Protein AF-A0A3R6M6J8-F1 (afdb_monomer)

Mean predicted aligned error: 14.67 Å

pLDDT: mean 79.7, std 24.02, range [33.12, 97.88]

Solvent-accessible surface area (backbone atoms only — not comparable to full-atom values): 11001 Å² total; per-residue (Å²): 135,85,83,86,81,92,81,90,82,85,82,81,85,86,82,83,78,87,76,87,84,84,87,83,89,85,84,88,87,89,82,90,83,84,89,82,90,80,92,71,82,77,74,76,74,78,74,69,73,83,72,67,70,47,50,72,45,91,83,38,60,80,58,48,80,57,93,75,25,25,43,36,34,32,44,47,70,40,78,47,58,67,43,79,45,80,43,75,42,56,34,30,30,32,80,62,24,36,35,39,41,37,52,35,68,66,31,59,71,57,11,41,69,36,78,54,101,55,48,39,57,56,19,40,48,53,68,42,79,33,53,56,63,31,66,41,61,46,33,40,39,30,68,39,91,33,73,43,77,44,83,50,101,89,48,75,45,79,44,57,44,36,32,43,50,63,39,81,55,31,31,40,38,63,42,80,112

Nearest PDB structures (foldseek):
  3q48-assembly1_A  TM=3.823E-01  e=8.000E-01  Pseudomonas aeruginosa
  2ed6-assembly1_A  TM=3.623E-01  e=4.467E-01  Shrimp white spot syndrome virus
  4p1x-assembly1_E  TM=1.904E-01  e=7.196E-01  Staphylococcus aureus subsp. aureus Mu50
  2pn5-assembly1_A  TM=2.675E-01  e=5.389E+00  Anopheles gambiae

Sequence (177 aa):
MARPKKNGAEQPLNLDGNNMPMENENAQQSQENTAQQQSEEQVEENKEEYELPFGIEDGVPFPIDDNGSFIIYAPTDIGTRKGRIPVNMGITLREGYRGLIVPITANAIYGLPTESDYRLQHSDVISTQVGEEEEVRLVLSINDETMIQEQTNFGSRSRNLIIPKGTPLAVLMIFKL

Radius of gyration: 31.17 Å; Cα contacts (8 Å, |Δi|>4): 315; chains: 1; bounding box: 87×69×51 Å

Secondary structure (DSSP, 8-state):
--PPPP---PPPP---------------------------------------SEEE-TTSPPPEEETTEEEEE-SS-EE--SEEEEEEEEEEEPTTEEEEEEE-HHHHHH-EE-SSS-EETTEEEEPEEE-TT-EEEEEEEE-S--EEEEEETTEEEEEE-EE-TT-EEEEEEEEE-

Foldseek 3Di:
DDDDDDDDDDDDDPPDDDDDDDDDDDDDDDDDDDDDDDDDDPPPPPPPVPPDQKDADPQADDFDDDPQKTFAWQRAKDFDDAAKDKGFRRIFGAAQKKKKKAWDPCCQQQAFDFPDPDHQRPKAWDIDIADHRGTDIIIIHGHDDFWDWDQDPVGTDIGGTIRGTGGGHTMMRMDGD

Structure (mmCIF, N/CA/C/O backbone):
data_AF-A0A3R6M6J8-F1
#
_entry.id   AF-A0A3R6M6J8-F1
#
loop_
_atom_site.group_PDB
_atom_site.id
_atom_site.type_symbol
_atom_site.label_atom_id
_atom_site.label_alt_id
_atom_site.label_comp_id
_atom_site.label_asym_id
_atom_site.label_entity_id
_atom_site.label_seq_id
_atom_site.pdbx_PDB_ins_code
_atom_site.Cartn_x
_atom_site.Cartn_y
_atom_site.Cartn_z
_atom_site.occupancy
_atom_site.B_iso_or_equiv
_atom_site.auth_seq_id
_atom_site.auth_comp_id
_atom_site.auth_asym_id
_atom_site.auth_atom_id
_atom_site.pdbx_PDB_model_num
ATOM 1 N N . MET A 1 1 ? 0.596 -53.494 -30.464 1.00 42.34 1 MET A N 1
ATOM 2 C CA . MET A 1 1 ? -0.513 -54.470 -30.397 1.00 42.34 1 MET A CA 1
ATOM 3 C C . MET A 1 1 ? -1.190 -54.365 -29.036 1.00 42.34 1 MET A C 1
ATOM 5 O O . MET A 1 1 ? -0.496 -54.082 -28.074 1.00 42.34 1 MET A O 1
ATOM 9 N N . ALA A 1 2 ? -2.506 -54.607 -29.013 1.00 46.50 2 ALA A N 1
ATOM 10 C CA . ALA A 1 2 ? -3.405 -54.821 -27.866 1.00 46.50 2 ALA A CA 1
ATOM 11 C C . ALA A 1 2 ? -3.692 -53.648 -26.894 1.00 46.50 2 ALA A C 1
ATOM 13 O O . ALA A 1 2 ? -2.979 -53.404 -25.928 1.00 46.50 2 ALA A O 1
ATOM 14 N N . ARG A 1 3 ? -4.845 -53.000 -27.130 1.00 54.16 3 ARG A N 1
ATOM 15 C CA . ARG A 1 3 ? -5.653 -52.268 -26.135 1.00 54.16 3 ARG A CA 1
ATOM 16 C C . ARG A 1 3 ? -6.353 -53.255 -25.183 1.00 54.16 3 ARG A C 1
ATOM 18 O O . ARG A 1 3 ? -6.815 -54.291 -25.667 1.00 54.16 3 ARG A O 1
ATOM 25 N N . PRO A 1 4 ? -6.583 -52.901 -23.908 1.00 53.91 4 PRO A N 1
ATOM 26 C CA . PRO A 1 4 ? -7.650 -53.492 -23.103 1.00 53.91 4 PRO A CA 1
ATOM 27 C C . PRO A 1 4 ? -8.997 -52.782 -23.317 1.00 53.91 4 PRO A C 1
ATOM 29 O O . PRO A 1 4 ? -9.072 -51.666 -23.825 1.00 53.91 4 PRO A O 1
ATOM 32 N N . LYS A 1 5 ? -10.063 -53.509 -22.988 1.00 47.12 5 LYS A N 1
ATOM 33 C CA . LYS A 1 5 ? -11.428 -53.422 -23.515 1.00 47.12 5 LYS A CA 1
ATOM 34 C C . LYS A 1 5 ? -12.324 -52.385 -22.819 1.00 47.12 5 LYS A C 1
ATOM 36 O O . LYS A 1 5 ? -12.207 -52.158 -21.621 1.00 47.12 5 LYS A O 1
ATOM 41 N N . LYS A 1 6 ? -13.283 -51.859 -23.597 1.00 47.50 6 LYS A N 1
ATOM 42 C CA . LYS A 1 6 ? -14.545 -51.241 -23.151 1.00 47.50 6 LYS A CA 1
ATOM 43 C C . LYS A 1 6 ? -15.312 -52.171 -22.200 1.00 47.50 6 LYS A C 1
ATOM 45 O O . LYS A 1 6 ? -15.493 -53.326 -22.559 1.00 47.50 6 LYS A O 1
ATOM 50 N N . ASN A 1 7 ? -15.835 -51.597 -21.117 1.00 42.88 7 ASN A N 1
ATOM 51 C CA . ASN A 1 7 ? -17.113 -51.867 -20.433 1.00 42.88 7 ASN A CA 1
ATOM 52 C C . ASN A 1 7 ? -17.512 -50.476 -19.871 1.00 42.88 7 ASN A C 1
ATOM 54 O O . ASN A 1 7 ? -16.676 -49.857 -19.230 1.00 42.88 7 ASN A O 1
ATOM 58 N N . GLY A 1 8 ? -18.645 -49.821 -20.124 1.00 37.62 8 GLY A N 1
ATOM 59 C CA . GLY A 1 8 ? -19.959 -50.283 -20.547 1.00 37.62 8 GLY A CA 1
ATOM 60 C C . GLY A 1 8 ? -20.933 -50.216 -19.368 1.00 37.62 8 GLY A C 1
ATOM 61 O O . GLY A 1 8 ? -21.174 -51.257 -18.775 1.00 37.62 8 GLY A O 1
ATOM 62 N N . ALA A 1 9 ? -21.434 -49.019 -19.030 1.00 40.38 9 ALA A N 1
ATOM 63 C CA . ALA A 1 9 ? -22.772 -48.767 -18.467 1.00 40.38 9 ALA A CA 1
ATOM 64 C C . ALA A 1 9 ? -22.973 -47.250 -18.266 1.00 40.38 9 ALA A C 1
ATOM 66 O O . ALA A 1 9 ? -22.486 -46.666 -17.302 1.00 40.38 9 ALA A O 1
ATOM 67 N N . GLU A 1 10 ? -23.670 -46.617 -19.208 1.00 47.00 10 GLU A N 1
ATOM 68 C CA . GLU A 1 10 ? -24.320 -45.318 -19.014 1.00 47.00 10 GLU A CA 1
ATOM 69 C C . GLU A 1 10 ? -25.508 -45.526 -18.060 1.00 47.00 10 GLU A C 1
ATOM 71 O O . GLU A 1 10 ? -26.292 -46.458 -18.246 1.00 47.00 10 GLU A O 1
ATOM 76 N N . GLN A 1 11 ? -25.635 -44.696 -17.023 1.00 49.91 11 GLN A N 1
ATOM 77 C CA . GLN A 1 11 ? -26.866 -44.624 -16.233 1.00 49.91 11 GLN A CA 1
ATOM 78 C C . GLN A 1 11 ? -27.875 -43.715 -16.955 1.00 49.91 11 GLN A C 1
ATOM 80 O O . GLN A 1 11 ? -27.481 -42.641 -17.416 1.00 49.91 11 GLN A O 1
ATOM 85 N N . PRO A 1 12 ? -29.157 -44.104 -17.065 1.00 52.62 12 PRO A N 1
ATOM 86 C CA . PRO A 1 12 ? -30.166 -43.277 -17.715 1.00 52.62 12 PRO A CA 1
ATOM 87 C C . PRO A 1 12 ? -30.574 -42.070 -16.855 1.00 52.62 12 PRO A C 1
ATOM 89 O O . PRO A 1 12 ? -30.663 -42.155 -15.630 1.00 52.62 12 PRO A O 1
ATOM 92 N N . LEU A 1 13 ? -30.859 -40.954 -17.538 1.00 42.16 13 LEU A N 1
ATOM 93 C CA . LEU A 1 13 ? -31.616 -39.818 -17.011 1.00 42.16 13 LEU A CA 1
ATOM 94 C C . LEU A 1 13 ? -33.033 -40.275 -16.633 1.00 42.16 13 LEU A C 1
ATOM 96 O O . LEU A 1 13 ? -33.779 -40.707 -17.509 1.00 42.16 13 LEU A O 1
ATOM 100 N N . ASN A 1 14 ? -33.435 -40.072 -15.378 1.00 38.81 14 ASN A N 1
ATOM 101 C CA . ASN A 1 14 ? -34.847 -40.082 -14.997 1.00 38.81 14 ASN A CA 1
ATOM 102 C C . ASN A 1 14 ? -35.378 -38.642 -15.035 1.00 38.81 14 ASN A C 1
ATOM 104 O O . ASN A 1 14 ? -35.255 -37.890 -14.070 1.00 38.81 14 ASN A O 1
ATOM 108 N N . LEU A 1 15 ? -35.927 -38.262 -16.189 1.00 47.78 15 LEU A N 1
ATOM 109 C CA . LEU A 1 15 ? -36.861 -37.150 -16.340 1.00 47.78 15 LEU A CA 1
ATOM 110 C C . LEU A 1 15 ? -38.270 -37.745 -16.294 1.00 47.78 15 LEU A C 1
ATOM 112 O O . LEU A 1 15 ? -38.785 -38.155 -17.331 1.00 47.78 15 LEU A O 1
ATOM 116 N N . ASP A 1 16 ? -38.881 -37.785 -15.113 1.00 40.28 16 ASP A N 1
ATOM 117 C CA . ASP A 1 16 ? -40.312 -38.062 -14.995 1.00 40.28 16 ASP A CA 1
ATOM 118 C C . ASP A 1 16 ? -41.056 -36.742 -14.792 1.00 40.28 16 ASP A C 1
ATOM 120 O O . ASP A 1 16 ? -41.027 -36.121 -13.728 1.00 40.28 16 ASP A O 1
ATOM 124 N N . GLY A 1 17 ? -41.682 -36.299 -15.882 1.00 39.03 17 GLY A N 1
ATOM 125 C CA . GLY A 1 17 ? -42.810 -35.383 -15.856 1.00 39.03 17 GLY A CA 1
ATOM 126 C C . GLY A 1 17 ? -44.125 -36.121 -15.584 1.00 39.03 17 GLY A C 1
ATOM 127 O O . GLY A 1 17 ? -44.143 -37.339 -15.414 1.00 39.03 17 GLY A O 1
ATOM 128 N N . ASN A 1 18 ? -45.215 -35.350 -15.652 1.00 35.72 18 ASN A N 1
ATOM 129 C CA . ASN A 1 18 ? -46.628 -35.674 -15.387 1.00 35.72 18 ASN A CA 1
ATOM 130 C C . ASN A 1 18 ? -47.045 -35.383 -13.934 1.00 35.72 18 ASN A C 1
ATOM 132 O O . ASN A 1 18 ? -46.402 -35.828 -12.998 1.00 35.72 18 ASN A O 1
ATOM 136 N N . ASN A 1 19 ? -48.138 -34.691 -13.626 1.00 39.16 19 ASN A N 1
ATOM 137 C CA . ASN A 1 19 ? -49.210 -34.088 -14.413 1.00 39.16 19 ASN A CA 1
ATOM 138 C C . ASN A 1 19 ? -49.951 -33.127 -13.462 1.00 39.16 19 ASN A C 1
ATOM 140 O O . ASN A 1 19 ? -50.221 -33.487 -12.318 1.00 39.16 19 ASN A O 1
ATOM 144 N N . MET A 1 20 ? -50.313 -31.934 -13.938 1.00 48.47 20 MET A N 1
ATOM 145 C CA . MET A 1 20 ? -51.398 -31.142 -13.339 1.00 48.47 20 MET A CA 1
ATOM 146 C C . MET A 1 20 ? -52.731 -31.899 -13.460 1.00 48.47 20 MET A C 1
ATOM 148 O O . MET A 1 20 ? -52.914 -32.674 -14.404 1.00 48.47 20 MET A O 1
ATOM 152 N N . PRO A 1 21 ? -53.702 -31.577 -12.595 1.00 44.47 21 PRO A N 1
ATOM 153 C CA . PRO A 1 21 ? -54.974 -31.128 -13.153 1.00 44.47 21 PRO A CA 1
ATOM 154 C C . PRO A 1 21 ? -55.460 -29.801 -12.547 1.00 44.47 21 PRO A C 1
ATOM 156 O O . PRO A 1 21 ? -55.278 -29.517 -11.365 1.00 44.47 21 PRO A O 1
ATOM 159 N N . MET A 1 22 ? -56.066 -28.999 -13.426 1.00 39.88 22 MET A N 1
ATOM 160 C CA . MET A 1 22 ? -56.872 -27.805 -13.152 1.00 39.88 22 MET A CA 1
ATOM 161 C C . MET A 1 22 ? -58.281 -28.159 -12.635 1.00 39.88 22 MET A C 1
ATOM 163 O O . MET A 1 22 ? -58.709 -29.305 -12.750 1.00 39.88 22 MET A O 1
ATOM 167 N N . GLU A 1 23 ? -58.991 -27.091 -12.236 1.00 35.59 23 GLU A N 1
ATOM 168 C CA . GLU A 1 23 ? -60.438 -26.926 -11.966 1.00 35.59 23 GLU A CA 1
ATOM 169 C C . GLU A 1 23 ? -60.847 -27.155 -10.490 1.00 35.59 23 GLU A C 1
ATOM 171 O O . GLU A 1 23 ? -60.369 -28.076 -9.845 1.00 35.59 23 GLU A O 1
ATOM 176 N N . ASN A 1 24 ? -61.710 -26.356 -9.843 1.00 33.12 24 ASN A N 1
ATOM 177 C CA . ASN A 1 24 ? -62.689 -25.397 -10.353 1.00 33.12 24 ASN A CA 1
ATOM 178 C C . ASN A 1 24 ? -63.145 -24.370 -9.280 1.00 33.12 24 ASN A C 1
ATOM 180 O O . ASN A 1 24 ? -62.913 -24.538 -8.085 1.00 33.12 24 ASN A O 1
ATOM 184 N N . GLU A 1 25 ? -63.822 -23.337 -9.777 1.00 36.31 25 GLU A N 1
ATOM 185 C CA . GLU A 1 25 ? -64.520 -22.178 -9.190 1.00 36.31 25 GLU A CA 1
ATOM 186 C C . GLU A 1 25 ? -65.384 -22.406 -7.920 1.00 36.31 25 GLU A C 1
ATOM 188 O O . GLU A 1 25 ? -66.072 -23.419 -7.822 1.00 36.31 25 GLU A O 1
ATOM 193 N N . ASN A 1 26 ? -65.482 -21.413 -7.006 1.00 33.88 26 ASN A N 1
ATOM 194 C CA . ASN A 1 26 ? -66.647 -20.496 -6.900 1.00 33.88 26 ASN A CA 1
ATOM 195 C C . ASN A 1 26 ? -66.696 -19.576 -5.648 1.00 33.88 26 ASN A C 1
ATOM 197 O O . ASN A 1 26 ? -66.340 -19.982 -4.548 1.00 33.88 26 ASN A O 1
ATOM 201 N N . ALA A 1 27 ? -67.291 -18.390 -5.877 1.00 34.53 27 ALA A N 1
ATOM 202 C CA . ALA A 1 27 ? -68.087 -17.509 -4.990 1.00 34.53 27 ALA A CA 1
ATOM 203 C C . ALA A 1 27 ? -67.429 -16.857 -3.744 1.00 34.53 27 ALA A C 1
ATOM 205 O O . ALA A 1 27 ? -67.087 -17.510 -2.769 1.00 34.53 27 ALA A O 1
ATOM 206 N N . GLN A 1 28 ? -67.165 -15.541 -3.768 1.00 40.56 28 GLN A N 1
ATOM 207 C CA . GLN A 1 28 ? -68.064 -14.442 -3.335 1.00 40.56 28 GLN A CA 1
ATOM 208 C C . GLN A 1 28 ? -68.542 -14.524 -1.871 1.00 40.56 28 GLN A C 1
ATOM 210 O O . GLN A 1 28 ? -69.427 -15.313 -1.570 1.00 40.56 28 GLN A O 1
ATOM 215 N N . GLN A 1 29 ? -68.107 -13.583 -1.019 1.00 35.38 29 GLN A N 1
ATOM 216 C CA . GLN A 1 29 ? -69.001 -12.555 -0.459 1.00 35.38 29 GLN A CA 1
ATOM 217 C C . GLN A 1 29 ? -68.260 -11.501 0.387 1.00 35.38 29 GLN A C 1
ATOM 219 O O . GLN A 1 29 ? -67.426 -11.782 1.237 1.00 35.38 29 GLN A O 1
ATOM 224 N N . SER A 1 30 ? -68.627 -10.266 0.075 1.00 43.12 30 SER A N 1
ATOM 225 C CA . SER A 1 30 ? -68.402 -8.965 0.700 1.00 43.12 30 SER A CA 1
ATOM 226 C C . SER A 1 30 ? -68.778 -8.855 2.182 1.00 43.12 30 SER A C 1
ATOM 228 O O . SER A 1 30 ? -69.817 -9.391 2.558 1.00 43.12 30 SER A O 1
ATOM 230 N N . GLN A 1 31 ? -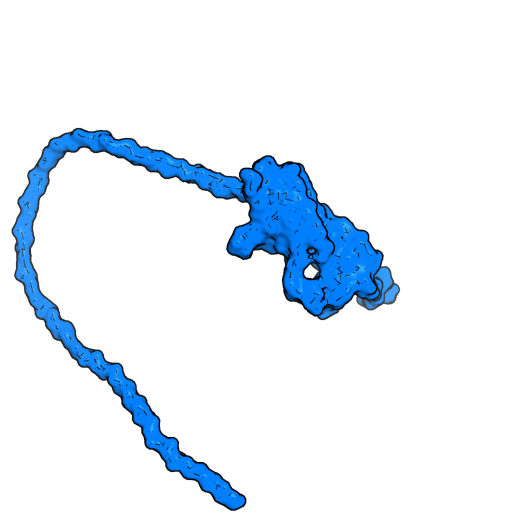68.068 -8.003 2.937 1.00 38.94 31 GLN A N 1
ATOM 231 C CA . GLN A 1 31 ? -68.676 -6.964 3.793 1.00 38.94 31 GLN A CA 1
ATOM 232 C C . GLN A 1 31 ? -67.634 -5.972 4.352 1.00 38.94 31 GLN A C 1
ATOM 234 O O . GLN A 1 31 ? -66.676 -6.355 5.016 1.00 38.94 31 GLN A O 1
ATOM 239 N N . GLU A 1 32 ? -67.854 -4.684 4.074 1.00 36.09 32 GLU A N 1
ATOM 240 C CA . GLU A 1 32 ? -67.290 -3.531 4.791 1.00 36.09 32 GLU A CA 1
ATOM 241 C C . GLU A 1 32 ? -67.881 -3.433 6.210 1.00 36.09 32 GLU A C 1
ATOM 243 O O . GLU A 1 32 ? -69.086 -3.637 6.366 1.00 36.09 32 GLU A O 1
ATOM 248 N N . ASN A 1 33 ? -67.084 -3.035 7.217 1.00 34.81 33 ASN A N 1
ATOM 249 C CA . ASN A 1 33 ? -67.284 -1.765 7.947 1.00 34.81 33 ASN A CA 1
ATOM 250 C C . ASN A 1 33 ? -66.332 -1.550 9.152 1.00 34.81 33 ASN A C 1
ATOM 252 O O . ASN A 1 33 ? -66.289 -2.335 10.091 1.00 34.81 33 ASN A O 1
ATOM 256 N N . THR A 1 34 ? -65.618 -0.420 9.068 1.00 34.00 34 THR A N 1
ATOM 257 C CA . THR A 1 34 ? -65.336 0.634 10.073 1.00 34.00 34 THR A CA 1
ATOM 258 C C . THR A 1 34 ? -64.794 0.362 11.495 1.00 34.00 34 THR A C 1
ATOM 260 O O . THR A 1 34 ? -65.480 -0.150 12.368 1.00 34.00 34 THR A O 1
ATOM 263 N N . ALA A 1 35 ? -63.642 1.019 11.731 1.00 37.62 35 ALA A N 1
ATOM 264 C CA . ALA A 1 35 ? -63.226 1.811 12.904 1.00 37.62 35 ALA A CA 1
ATOM 265 C C . ALA A 1 35 ? -62.878 1.114 14.236 1.00 37.62 35 ALA A C 1
ATOM 267 O O . ALA A 1 35 ? -63.762 0.704 14.973 1.00 37.62 35 ALA A O 1
ATOM 268 N N . GLN A 1 36 ? -61.603 1.206 14.647 1.00 34.69 36 GLN A N 1
ATOM 269 C CA . GLN A 1 36 ? -61.165 2.033 15.788 1.00 34.69 36 GLN A CA 1
ATOM 270 C C . GLN A 1 36 ? -59.638 1.989 15.974 1.00 34.69 36 GLN A C 1
ATOM 272 O O . GLN A 1 36 ? -58.978 0.997 15.691 1.00 34.69 36 GLN A O 1
ATOM 277 N N . GLN A 1 37 ? -59.107 3.134 16.398 1.00 46.03 37 GLN A N 1
ATOM 278 C CA . GLN A 1 37 ? -57.704 3.448 16.650 1.00 46.03 37 GLN A CA 1
ATOM 279 C C . GLN A 1 37 ? -57.071 2.512 17.682 1.00 46.03 37 GLN A C 1
ATOM 281 O O . GLN A 1 37 ? -57.665 2.301 18.735 1.00 46.03 37 GLN A O 1
ATOM 286 N N . GLN A 1 38 ? -55.817 2.115 17.460 1.00 33.72 38 GLN A N 1
ATOM 287 C CA . GLN A 1 38 ? -54.829 2.056 18.533 1.00 33.72 38 GLN A CA 1
ATOM 288 C C . GLN A 1 38 ? -53.417 2.198 17.960 1.00 33.72 38 GLN A C 1
ATOM 290 O O . GLN A 1 38 ? -53.007 1.509 17.035 1.00 33.72 38 GLN A O 1
ATOM 295 N N . SER A 1 39 ? -52.751 3.211 18.494 1.00 48.44 39 SER A N 1
ATOM 296 C CA . SER A 1 39 ? -51.344 3.553 18.389 1.00 48.44 39 SER A CA 1
ATOM 297 C C . SER A 1 39 ? -50.429 2.359 18.622 1.00 48.44 39 SER A C 1
ATOM 299 O O . SER A 1 39 ? -50.452 1.804 19.716 1.00 48.44 39 SER A O 1
ATOM 301 N N . GLU A 1 40 ? -49.545 2.082 17.674 1.00 40.16 40 GLU A N 1
ATOM 302 C CA . GLU A 1 40 ? -48.207 1.596 17.987 1.00 40.16 40 GLU A CA 1
ATOM 303 C C . GLU A 1 40 ? -47.242 2.427 17.150 1.00 40.16 40 GLU A C 1
ATOM 305 O O . GLU A 1 40 ? -47.393 2.555 15.933 1.00 40.16 40 GLU A O 1
ATOM 310 N N . GLU A 1 41 ? -46.344 3.101 17.863 1.00 42.62 41 GLU A N 1
ATOM 311 C CA . GLU A 1 41 ? -45.195 3.820 17.340 1.00 42.62 41 GLU A CA 1
ATOM 312 C C . GLU A 1 41 ? -44.604 3.040 16.167 1.00 42.62 41 GLU A C 1
ATOM 314 O O . GLU A 1 41 ? -44.090 1.933 16.332 1.00 42.62 41 GLU A O 1
ATOM 319 N N . GLN A 1 42 ? -44.669 3.616 14.964 1.00 37.94 42 GLN A N 1
ATOM 320 C CA . GLN A 1 42 ? -43.690 3.250 13.958 1.00 37.94 42 GLN A CA 1
ATOM 321 C C . GLN A 1 42 ? -42.357 3.674 14.548 1.00 37.94 42 GLN A C 1
ATOM 323 O O . GLN A 1 42 ? -42.043 4.861 14.592 1.00 37.94 42 GLN A O 1
ATOM 328 N N . VAL A 1 43 ? -41.654 2.676 15.084 1.00 45.53 43 VAL A N 1
ATOM 329 C CA . VAL A 1 43 ? -40.225 2.683 15.345 1.00 45.53 43 VAL A CA 1
ATOM 330 C C . VAL A 1 43 ? -39.609 3.437 14.182 1.00 45.53 43 VAL A C 1
ATOM 332 O O . VAL A 1 43 ? -39.605 2.956 13.047 1.00 45.53 43 VAL A O 1
ATOM 335 N N . GLU A 1 44 ? -39.191 4.666 14.456 1.00 41.50 44 GLU A N 1
ATOM 336 C CA . GLU A 1 44 ? -38.270 5.381 13.604 1.00 41.50 44 GLU A CA 1
ATOM 337 C C . GLU A 1 44 ? -37.047 4.470 13.611 1.00 41.50 44 GLU A C 1
ATOM 339 O O . GLU A 1 44 ? -36.321 4.395 14.602 1.00 41.50 44 GLU A O 1
ATOM 344 N N . GLU A 1 45 ? -36.945 3.609 12.592 1.00 39.91 45 GLU A N 1
ATOM 345 C CA . GLU A 1 45 ? -35.754 2.823 12.338 1.00 39.91 45 GLU A CA 1
ATOM 346 C C . GLU A 1 45 ? -34.636 3.851 12.353 1.00 39.91 45 GLU A C 1
ATOM 348 O O . GLU A 1 45 ? -34.526 4.664 11.431 1.00 39.91 45 GLU A O 1
ATOM 353 N N . ASN A 1 46 ? -33.879 3.866 13.453 1.00 43.34 46 ASN A N 1
ATOM 354 C CA . ASN A 1 46 ? -32.603 4.533 13.541 1.00 43.34 46 ASN A CA 1
ATOM 355 C C . ASN A 1 46 ? -31.819 3.999 12.346 1.00 43.34 46 ASN A C 1
ATOM 357 O O . ASN A 1 46 ? -31.206 2.933 12.400 1.00 43.34 46 ASN A O 1
ATOM 361 N N . LYS A 1 47 ? -31.871 4.733 11.236 1.00 42.47 47 LYS A N 1
ATOM 362 C CA . LYS A 1 47 ? -30.832 4.731 10.230 1.00 42.47 47 LYS A CA 1
ATOM 363 C C . LYS A 1 47 ? -29.639 5.323 10.956 1.00 42.47 47 LYS A C 1
ATOM 365 O O . LYS A 1 47 ? -29.365 6.511 10.830 1.00 42.47 47 LYS A O 1
ATOM 370 N N . GLU A 1 48 ? -28.996 4.512 11.794 1.00 50.69 48 GLU A N 1
ATOM 371 C CA . GLU A 1 48 ? -27.596 4.715 12.101 1.00 50.69 48 GLU A CA 1
ATOM 372 C C . GLU A 1 48 ? -26.947 4.775 10.723 1.00 50.69 48 GLU A C 1
ATOM 374 O O . GLU A 1 48 ? -26.860 3.771 10.012 1.00 50.69 48 GLU A O 1
ATOM 379 N N . GLU A 1 49 ? -26.636 5.990 10.265 1.00 48.31 49 GLU A N 1
ATOM 380 C CA . GLU A 1 49 ? -25.690 6.155 9.180 1.00 48.31 49 GLU A CA 1
ATOM 381 C C . GLU A 1 49 ? -24.502 5.297 9.588 1.00 48.31 49 GLU A C 1
ATOM 383 O O . GLU A 1 49 ? -23.919 5.511 10.651 1.00 48.31 49 GLU A O 1
ATOM 388 N N . TYR A 1 50 ? -24.220 4.254 8.806 1.00 59.09 50 TYR A N 1
ATOM 389 C CA . TYR A 1 50 ? -23.028 3.450 8.999 1.00 59.09 50 TYR A CA 1
ATOM 390 C C . TYR A 1 50 ? -21.842 4.376 8.749 1.00 59.09 50 TYR A C 1
ATOM 392 O O . TYR A 1 50 ? -21.360 4.518 7.625 1.00 59.09 50 TYR A O 1
ATOM 400 N N . GLU A 1 51 ? -21.427 5.079 9.797 1.00 83.06 51 GLU A N 1
ATOM 401 C CA . GLU A 1 51 ? -20.271 5.940 9.754 1.00 83.06 51 GLU A CA 1
ATOM 402 C C . GLU A 1 51 ? -19.058 5.043 9.554 1.00 83.06 51 GLU A C 1
ATOM 404 O O . GLU A 1 51 ? -18.751 4.170 10.369 1.00 83.06 51 GLU A O 1
ATOM 409 N N . LEU A 1 52 ? -18.376 5.245 8.430 1.00 90.81 52 LEU A N 1
ATOM 410 C CA . LEU A 1 52 ? -17.119 4.569 8.161 1.00 90.81 52 LEU A CA 1
ATOM 411 C C . LEU A 1 52 ? -16.143 4.857 9.309 1.00 90.81 52 LEU A C 1
ATOM 413 O O . LEU A 1 52 ? -16.079 5.996 9.779 1.00 90.81 52 LEU A O 1
ATOM 417 N N . PRO A 1 53 ? -15.319 3.883 9.722 1.00 93.31 53 PRO A N 1
ATOM 418 C CA . PRO A 1 53 ? -14.398 4.056 10.845 1.00 93.31 53 PRO A CA 1
ATOM 419 C C . PRO A 1 53 ? -13.201 4.976 10.519 1.00 93.31 53 PRO A C 1
ATOM 421 O O . PRO A 1 53 ? -12.244 5.066 11.287 1.00 93.31 53 PRO A O 1
ATOM 424 N N . PHE A 1 54 ? -13.237 5.661 9.374 1.00 95.12 54 PHE A N 1
ATOM 425 C CA . PHE A 1 54 ? -12.219 6.584 8.891 1.00 95.12 54 PHE A CA 1
ATOM 426 C C . PHE A 1 54 ? -12.828 7.706 8.039 1.00 95.12 54 PHE A C 1
ATOM 428 O O . PHE A 1 54 ? -13.926 7.581 7.491 1.00 95.12 54 PHE A O 1
ATOM 435 N N . GLY A 1 55 ? -12.087 8.804 7.917 1.00 95.44 55 GLY A N 1
ATOM 436 C CA . GLY A 1 55 ? -12.241 9.819 6.877 1.00 95.44 55 GLY A CA 1
ATOM 437 C C . GLY A 1 55 ? -11.212 9.626 5.760 1.00 95.44 55 GLY A C 1
ATOM 438 O O . GLY A 1 55 ? -10.182 8.982 5.963 1.00 95.44 55 GLY A O 1
ATOM 439 N N . ILE A 1 56 ? -11.493 10.178 4.579 1.00 95.88 56 ILE A N 1
ATOM 440 C CA . ILE A 1 56 ? -10.614 10.118 3.404 1.00 95.88 56 ILE A CA 1
ATOM 441 C C . ILE A 1 56 ? -10.492 11.522 2.813 1.00 95.88 56 ILE A C 1
ATOM 443 O O . ILE A 1 56 ? -11.496 12.220 2.677 1.00 95.88 56 ILE A O 1
ATOM 447 N N . GLU A 1 57 ? -9.275 11.9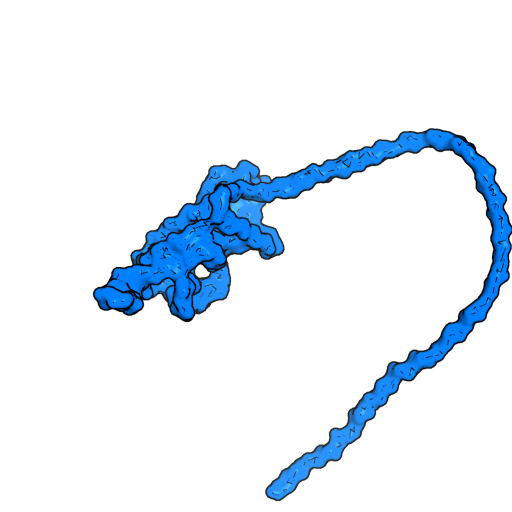21 2.452 1.00 95.56 57 GLU A N 1
ATOM 448 C CA . GLU A 1 57 ? -9.010 13.171 1.741 1.00 95.56 57 GLU A CA 1
ATOM 449 C C . GLU A 1 57 ? -9.495 13.132 0.279 1.00 95.56 57 GLU A C 1
ATOM 451 O O . GLU A 1 57 ? -9.459 12.099 -0.397 1.00 95.56 57 GLU A O 1
ATOM 456 N N . ASP A 1 58 ? -9.902 14.287 -0.252 1.00 94.38 58 ASP A N 1
ATOM 457 C CA . ASP A 1 58 ? -10.392 14.397 -1.626 1.00 94.38 58 ASP A CA 1
ATOM 458 C C . ASP A 1 58 ? -9.369 13.897 -2.659 1.00 94.38 58 ASP A C 1
ATOM 460 O O . ASP A 1 58 ? -8.207 14.303 -2.702 1.00 94.38 58 ASP A O 1
ATOM 464 N N . GLY A 1 59 ? -9.833 13.028 -3.558 1.00 92.19 59 GLY A N 1
ATOM 465 C CA . GLY A 1 59 ? -9.021 12.479 -4.641 1.00 92.19 59 GLY A CA 1
ATOM 466 C C . GLY A 1 59 ? -8.157 11.276 -4.255 1.00 92.19 59 GLY A C 1
ATOM 467 O O . GLY A 1 59 ? -7.523 10.708 -5.152 1.00 92.19 59 GLY A O 1
ATOM 468 N N . VAL A 1 60 ? -8.144 10.844 -2.993 1.00 95.25 60 VAL A N 1
ATOM 469 C CA . VAL A 1 60 ? -7.555 9.560 -2.582 1.00 95.25 60 VAL A CA 1
ATOM 470 C C . VAL A 1 60 ? -8.471 8.408 -3.029 1.00 95.25 60 VAL A C 1
ATOM 472 O O . VAL A 1 60 ? -9.693 8.515 -2.906 1.00 95.25 60 VAL A O 1
ATOM 475 N N . PRO A 1 61 ? -7.934 7.301 -3.581 1.00 95.81 61 PRO A N 1
ATOM 476 C CA . PRO A 1 61 ? -8.753 6.142 -3.922 1.00 95.81 61 PRO A CA 1
ATOM 477 C C . PRO A 1 61 ? -9.436 5.551 -2.683 1.00 95.81 61 PRO A C 1
ATOM 479 O O . PRO A 1 61 ? -8.786 5.292 -1.670 1.00 95.81 61 PRO A O 1
ATOM 482 N N . PHE A 1 62 ? -10.741 5.303 -2.788 1.00 94.50 62 PHE A N 1
ATOM 483 C CA . PHE A 1 62 ? -11.534 4.772 -1.685 1.00 94.50 62 PHE A CA 1
ATOM 484 C C . PHE A 1 62 ? -11.104 3.330 -1.334 1.00 94.50 62 PHE A C 1
ATOM 486 O O . PHE A 1 62 ? -11.022 2.500 -2.247 1.00 94.50 62 PHE A O 1
ATOM 493 N N . PRO A 1 63 ? -10.836 3.001 -0.054 1.00 94.88 63 PRO A N 1
ATOM 494 C CA . PRO A 1 63 ? -10.494 1.642 0.351 1.00 94.88 63 PRO A CA 1
ATOM 495 C C . PRO A 1 63 ? -11.634 0.653 0.092 1.00 94.88 63 PRO A C 1
ATOM 497 O O . PRO A 1 63 ? -12.785 0.931 0.422 1.00 94.88 63 PRO A O 1
ATOM 500 N N . ILE A 1 64 ? -11.327 -0.516 -0.471 1.00 93.12 64 ILE A N 1
ATOM 501 C CA . ILE A 1 64 ? -12.341 -1.551 -0.731 1.00 93.12 64 ILE A CA 1
ATOM 502 C C . ILE A 1 64 ? -12.460 -2.452 0.495 1.00 93.12 64 ILE A C 1
ATOM 504 O O . ILE A 1 64 ?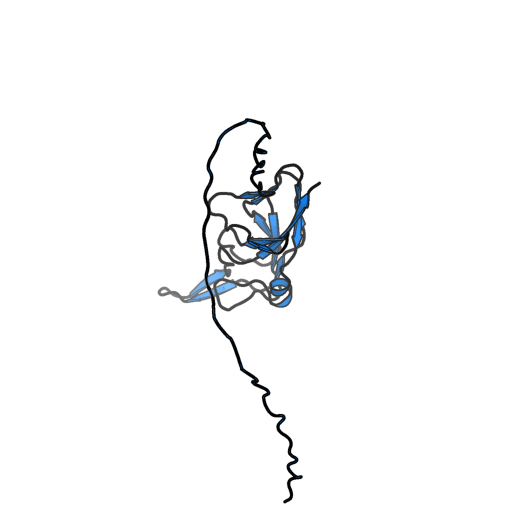 -11.455 -3.012 0.932 1.00 93.12 64 ILE A O 1
ATOM 508 N N . ASP A 1 65 ? -13.678 -2.588 1.024 1.00 90.62 65 ASP A N 1
ATOM 509 C CA . ASP A 1 65 ? -13.989 -3.540 2.093 1.00 90.62 65 ASP A CA 1
ATOM 510 C C . ASP A 1 65 ? -13.839 -4.987 1.598 1.00 90.62 65 ASP A C 1
ATOM 512 O O . ASP A 1 65 ? -14.374 -5.381 0.560 1.00 90.62 65 ASP A O 1
ATOM 516 N N . ASP A 1 66 ? -13.101 -5.767 2.373 1.00 87.31 66 ASP A N 1
ATOM 517 C CA . ASP A 1 66 ? -12.897 -7.201 2.262 1.00 87.31 66 ASP A CA 1
ATOM 518 C C . ASP A 1 66 ? -13.124 -7.812 3.649 1.00 87.31 66 ASP A C 1
ATOM 520 O O . ASP A 1 66 ? -12.197 -8.006 4.444 1.00 87.31 66 ASP A O 1
ATOM 524 N N . ASN A 1 67 ? -14.399 -8.070 3.951 1.00 83.44 67 ASN A N 1
ATOM 525 C CA . ASN A 1 67 ? -14.857 -8.750 5.162 1.00 83.44 67 ASN A CA 1
ATOM 526 C C . ASN A 1 67 ? -14.369 -8.099 6.472 1.00 83.44 67 ASN A C 1
ATOM 528 O O . ASN A 1 67 ? -13.918 -8.794 7.387 1.00 83.44 67 ASN A O 1
ATOM 532 N N . GLY A 1 68 ? -14.463 -6.769 6.583 1.00 78.88 68 GLY A N 1
ATOM 533 C CA . GLY A 1 68 ? -14.037 -6.029 7.779 1.00 78.88 68 GLY A CA 1
ATOM 534 C C . GLY A 1 68 ? -12.555 -5.645 7.779 1.00 78.88 68 GLY A C 1
ATOM 535 O O . GLY A 1 68 ? -12.023 -5.189 8.794 1.00 78.88 68 GLY A O 1
ATOM 536 N N . SER A 1 69 ? -11.883 -5.815 6.644 1.00 91.62 69 SER A N 1
ATOM 537 C CA . SER A 1 69 ? -10.559 -5.270 6.365 1.00 91.62 69 SER A CA 1
ATOM 538 C C . SER A 1 69 ? -10.615 -4.427 5.095 1.00 91.62 69 SER A C 1
ATOM 540 O O . SER A 1 69 ? -11.488 -4.630 4.265 1.00 91.62 69 SER A O 1
ATOM 542 N N . PHE A 1 70 ? -9.714 -3.463 4.933 1.00 96.25 70 PHE A N 1
ATOM 543 C CA . PHE A 1 70 ? -9.791 -2.511 3.826 1.00 96.25 70 PHE A CA 1
ATOM 544 C C . PHE A 1 70 ? -8.538 -2.577 2.965 1.00 96.25 70 PHE A C 1
ATOM 546 O O . PHE A 1 70 ? -7.436 -2.322 3.450 1.00 96.25 70 PHE A O 1
ATOM 553 N N . ILE A 1 71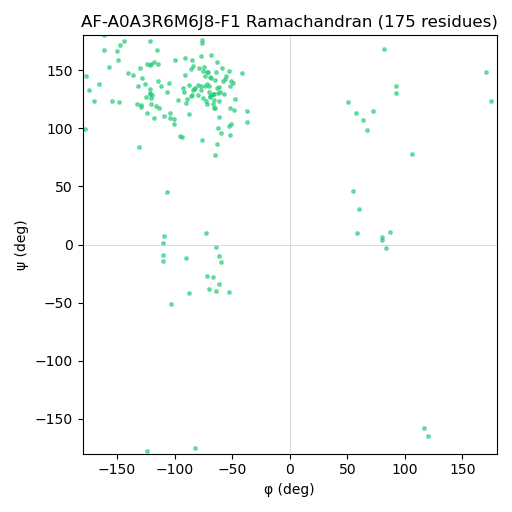 ? -8.674 -2.872 1.674 1.00 97.31 71 ILE A N 1
ATOM 554 C CA . ILE A 1 71 ? -7.552 -2.752 0.738 1.00 97.31 71 ILE A CA 1
ATOM 555 C C . ILE A 1 71 ? -7.281 -1.265 0.521 1.00 97.31 71 ILE A C 1
ATOM 557 O O . ILE A 1 71 ? -8.156 -0.537 0.053 1.00 97.31 71 ILE A O 1
ATOM 561 N N . ILE A 1 72 ? -6.067 -0.821 0.843 1.00 97.44 72 ILE A N 1
ATOM 562 C CA . ILE A 1 72 ? -5.632 0.566 0.662 1.00 97.44 72 ILE A CA 1
ATOM 563 C C . ILE A 1 72 ? -4.690 0.686 -0.536 1.00 97.44 72 ILE A C 1
ATOM 565 O O . ILE A 1 72 ? -3.811 -0.154 -0.770 1.00 97.44 72 ILE A O 1
ATOM 569 N N . TYR A 1 73 ? -4.881 1.756 -1.300 1.00 97.75 73 TYR A N 1
ATOM 570 C CA . TYR A 1 73 ? -4.242 1.965 -2.594 1.00 97.75 73 TYR A CA 1
ATOM 571 C C . TYR A 1 73 ? -3.281 3.145 -2.560 1.00 97.75 73 TYR A C 1
ATOM 573 O O . TYR A 1 73 ? -3.466 4.076 -1.783 1.00 97.75 73 TYR A O 1
ATOM 581 N N . ALA A 1 74 ? -2.292 3.143 -3.452 1.00 97.88 74 ALA A N 1
ATOM 582 C CA . ALA A 1 74 ? -1.403 4.276 -3.660 1.00 97.88 74 ALA A CA 1
ATOM 583 C C . ALA A 1 74 ? -2.231 5.559 -3.898 1.00 97.88 74 ALA A C 1
ATOM 585 O O . ALA A 1 74 ? -2.981 5.619 -4.880 1.00 97.88 74 ALA A O 1
ATOM 586 N N . PRO A 1 75 ? -2.128 6.580 -3.027 1.00 97.44 75 PRO A N 1
ATOM 587 C CA . PRO A 1 75 ? -2.966 7.780 -3.111 1.00 97.44 75 PRO A CA 1
ATOM 588 C C . PRO A 1 75 ? -2.571 8.675 -4.291 1.00 97.44 75 PRO A C 1
ATOM 590 O O . PRO A 1 75 ? -3.395 9.390 -4.867 1.00 97.44 75 PRO A O 1
ATOM 593 N N . THR A 1 76 ? -1.303 8.594 -4.684 1.00 97.44 76 THR A N 1
ATOM 594 C CA . THR A 1 76 ? -0.669 9.298 -5.797 1.00 97.44 76 THR A CA 1
ATOM 595 C C . THR A 1 76 ? 0.366 8.382 -6.451 1.00 97.44 76 THR A C 1
ATOM 597 O O . THR A 1 76 ? 0.608 7.272 -5.975 1.00 97.44 76 THR A O 1
ATOM 600 N N . ASP A 1 77 ? 0.966 8.831 -7.552 1.00 97.50 77 ASP A N 1
ATOM 601 C CA . ASP A 1 77 ? 2.108 8.144 -8.152 1.00 97.50 77 ASP A CA 1
ATOM 602 C C . ASP A 1 77 ? 3.310 8.194 -7.201 1.00 97.50 77 ASP A C 1
ATOM 604 O O . ASP A 1 77 ? 3.757 9.268 -6.788 1.00 97.50 77 ASP A O 1
ATOM 608 N N . ILE A 1 78 ? 3.858 7.028 -6.864 1.00 97.38 78 ILE A N 1
ATOM 609 C CA . ILE A 1 78 ? 4.971 6.912 -5.920 1.00 97.38 78 ILE A CA 1
ATOM 610 C C . ILE A 1 78 ? 6.249 6.644 -6.706 1.00 97.38 78 ILE A C 1
ATOM 612 O O . ILE A 1 78 ? 6.438 5.572 -7.284 1.00 97.38 78 ILE A O 1
ATOM 616 N N . GLY A 1 79 ? 7.161 7.615 -6.692 1.00 95.56 79 GLY A N 1
ATOM 617 C CA . GLY A 1 79 ? 8.511 7.430 -7.211 1.00 95.56 79 GLY A CA 1
ATOM 618 C C . GLY A 1 79 ? 9.272 6.405 -6.372 1.00 95.56 79 GLY A C 1
ATOM 619 O O . GLY A 1 79 ? 9.515 6.617 -5.181 1.00 95.56 79 GLY A O 1
ATOM 620 N N . THR A 1 80 ? 9.663 5.294 -6.987 1.00 95.38 80 THR A N 1
ATOM 621 C CA . THR A 1 80 ? 10.374 4.225 -6.282 1.00 95.38 80 THR A CA 1
ATOM 622 C C . THR A 1 80 ? 11.825 4.626 -6.021 1.00 95.38 80 THR A C 1
ATOM 624 O O . THR A 1 80 ? 12.426 5.412 -6.752 1.00 95.38 80 THR A O 1
ATOM 627 N N . ARG A 1 81 ? 12.398 4.121 -4.931 1.00 94.81 81 ARG A N 1
ATOM 628 C CA . ARG A 1 81 ? 13.833 4.178 -4.633 1.00 94.81 81 ARG A CA 1
ATOM 629 C C . ARG A 1 81 ? 14.174 3.059 -3.665 1.00 94.81 81 ARG A C 1
ATOM 631 O O . ARG A 1 81 ? 13.338 2.674 -2.851 1.00 94.81 81 ARG A O 1
ATOM 638 N N . LYS A 1 82 ? 15.412 2.582 -3.703 1.00 96.31 82 LYS A N 1
ATOM 639 C CA . LYS A 1 82 ? 15.887 1.592 -2.736 1.00 96.31 82 LYS A CA 1
ATOM 640 C C . LYS A 1 82 ? 15.826 2.146 -1.307 1.00 96.31 82 LYS A C 1
ATOM 642 O O . LYS A 1 82 ? 16.240 3.280 -1.058 1.00 96.31 82 LYS A O 1
ATOM 647 N N . GLY A 1 83 ? 15.341 1.338 -0.370 1.00 96.50 83 GLY A N 1
ATOM 648 C CA . GLY A 1 83 ? 15.221 1.658 1.049 1.00 96.50 83 GLY A CA 1
ATOM 649 C C . GLY A 1 83 ? 13.778 1.677 1.552 1.00 96.50 83 GLY A C 1
ATOM 650 O O . GLY A 1 83 ? 12.888 1.048 0.984 1.00 96.50 83 GLY A O 1
ATOM 651 N N . ARG A 1 84 ? 13.565 2.390 2.664 1.00 97.19 84 ARG A N 1
ATOM 652 C CA . ARG A 1 84 ? 12.251 2.551 3.299 1.00 97.19 84 ARG A CA 1
ATOM 653 C C . ARG A 1 84 ? 11.612 3.865 2.863 1.00 97.19 84 ARG A C 1
ATOM 655 O O . ARG A 1 84 ? 12.214 4.927 3.036 1.00 97.19 84 ARG A O 1
ATOM 662 N N . ILE A 1 85 ? 10.404 3.798 2.317 1.00 97.12 85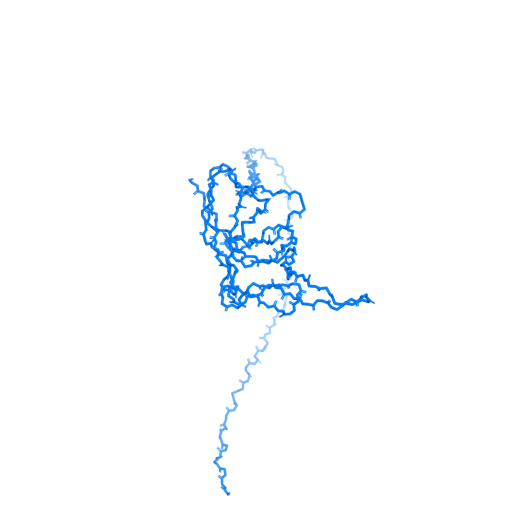 ILE A N 1
ATOM 663 C CA . ILE A 1 85 ? 9.652 4.953 1.829 1.00 97.12 85 ILE A CA 1
ATOM 664 C C . ILE A 1 85 ? 8.360 5.062 2.644 1.00 97.12 85 ILE A C 1
ATOM 666 O O . ILE A 1 85 ? 7.480 4.217 2.480 1.00 97.12 85 ILE A O 1
ATOM 670 N N . PRO A 1 86 ? 8.233 6.063 3.533 1.00 97.00 86 PRO A N 1
ATOM 671 C CA . PRO A 1 86 ? 6.955 6.356 4.159 1.00 97.00 86 PRO A CA 1
ATOM 672 C C . PRO A 1 86 ? 6.002 6.952 3.119 1.00 97.00 86 PRO A C 1
ATOM 674 O O . PRO A 1 86 ? 6.399 7.815 2.335 1.00 97.00 86 PRO A O 1
ATOM 677 N N . VAL A 1 87 ? 4.755 6.498 3.130 1.00 97.62 87 VAL A N 1
ATOM 678 C CA . VAL A 1 87 ? 3.691 6.983 2.252 1.00 97.62 87 VAL A CA 1
ATOM 679 C C . VAL A 1 87 ? 2.488 7.316 3.124 1.00 97.62 87 VAL A C 1
ATOM 681 O O . VAL A 1 87 ? 1.955 6.462 3.832 1.00 97.62 87 VAL A O 1
ATOM 684 N N . ASN A 1 88 ? 2.112 8.586 3.086 1.00 97.38 88 ASN A N 1
ATOM 685 C CA . ASN A 1 88 ?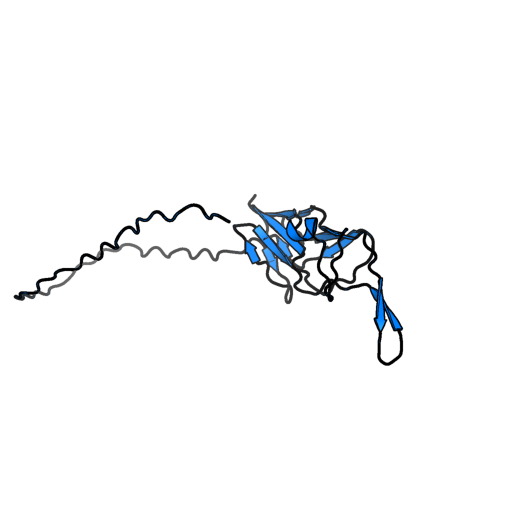 0.901 9.118 3.691 1.00 97.38 88 ASN A CA 1
ATOM 686 C C . ASN A 1 88 ? -0.294 8.731 2.827 1.00 97.38 88 ASN A C 1
ATOM 688 O O . ASN A 1 88 ? -0.253 8.994 1.627 1.00 97.38 88 ASN A O 1
ATOM 692 N N . MET A 1 89 ? -1.307 8.091 3.409 1.00 97.38 89 MET A N 1
ATOM 693 C CA . MET A 1 89 ? -2.425 7.537 2.642 1.00 97.38 89 MET A CA 1
ATOM 694 C C . MET A 1 89 ? -3.589 8.502 2.459 1.00 97.38 89 MET A C 1
ATOM 696 O O . MET A 1 89 ? -4.465 8.188 1.660 1.00 97.38 89 MET A O 1
ATOM 700 N N . GLY A 1 90 ? -3.621 9.637 3.171 1.00 96.75 90 GLY A N 1
ATOM 701 C CA . GLY A 1 90 ? -4.785 10.530 3.176 1.00 96.75 90 GLY A CA 1
ATOM 702 C C . GLY A 1 90 ? -6.055 9.838 3.690 1.00 96.75 90 GLY A C 1
ATOM 703 O O . GLY A 1 90 ? -7.160 10.130 3.240 1.00 96.75 90 GLY A O 1
ATOM 704 N N . ILE A 1 91 ? -5.884 8.869 4.594 1.00 97.31 91 ILE A N 1
ATOM 705 C CA . ILE A 1 91 ? -6.951 8.181 5.325 1.00 97.31 91 ILE A CA 1
ATOM 706 C C . ILE A 1 91 ? -6.685 8.449 6.800 1.00 97.31 91 ILE A C 1
ATOM 708 O O . ILE A 1 91 ? -5.576 8.185 7.262 1.00 97.31 91 ILE A O 1
ATOM 712 N N . THR A 1 92 ? -7.682 8.918 7.538 1.00 97.81 92 THR A N 1
ATOM 713 C CA . THR A 1 92 ? -7.556 9.217 8.972 1.00 97.81 92 THR A CA 1
ATOM 714 C C . THR A 1 92 ? -8.558 8.381 9.741 1.00 97.81 92 THR A C 1
ATOM 716 O O . THR A 1 92 ? -9.746 8.413 9.419 1.00 97.81 92 THR A O 1
ATOM 719 N N . LEU A 1 93 ? -8.105 7.618 10.736 1.00 96.31 93 LEU A N 1
ATOM 720 C CA . LEU A 1 93 ? -9.019 6.840 11.577 1.00 96.31 93 LEU A CA 1
ATOM 721 C C . LEU A 1 93 ? -9.854 7.777 12.454 1.00 96.31 93 LEU A C 1
ATOM 723 O O . LEU A 1 93 ? -9.362 8.810 12.894 1.00 96.31 93 LEU A O 1
ATOM 727 N N . ARG A 1 94 ? -11.121 7.439 12.700 1.00 96.12 94 ARG A N 1
ATOM 728 C CA . ARG A 1 94 ? -11.961 8.207 13.634 1.00 96.12 94 ARG A CA 1
ATOM 729 C C . ARG A 1 94 ? -11.603 7.879 15.089 1.00 96.12 94 ARG A C 1
ATOM 731 O O . ARG A 1 94 ? -10.995 6.843 15.362 1.00 96.12 94 ARG A O 1
ATOM 738 N N . GLU A 1 95 ? -12.012 8.744 16.014 1.00 96.38 95 GLU A N 1
ATOM 739 C CA . GLU A 1 95 ? -11.956 8.480 17.458 1.00 96.38 95 GLU A CA 1
ATOM 740 C C . GLU A 1 95 ? -12.606 7.122 17.794 1.00 96.38 95 GLU A C 1
ATOM 742 O O . GLU A 1 95 ? -13.617 6.737 17.196 1.00 96.38 95 GLU A O 1
ATOM 747 N N . GLY A 1 96 ? -12.015 6.366 18.724 1.00 95.62 96 GLY A N 1
ATOM 748 C CA . GLY A 1 96 ? -12.488 5.036 19.114 1.00 95.62 96 GLY A CA 1
ATOM 749 C C . GLY A 1 96 ? -12.086 3.900 18.165 1.00 95.62 96 GLY A C 1
ATOM 750 O O . GLY A 1 96 ? -12.527 2.763 18.361 1.00 95.62 96 GLY A O 1
ATOM 751 N N . TYR A 1 97 ? -11.249 4.167 17.156 1.00 95.81 97 TYR A N 1
ATOM 752 C CA . TYR A 1 97 ? -10.739 3.157 16.229 1.00 95.81 97 TYR A CA 1
ATOM 753 C C . TYR A 1 97 ? -9.213 3.145 16.155 1.00 95.81 97 TYR A C 1
ATOM 755 O O . TYR A 1 97 ? -8.566 4.178 16.027 1.00 95.81 97 TYR A O 1
ATOM 763 N N . ARG A 1 98 ? -8.632 1.943 16.132 1.00 96.44 98 ARG A N 1
ATOM 764 C CA . ARG A 1 98 ? -7.203 1.720 15.858 1.00 96.44 98 ARG A CA 1
ATOM 765 C C . ARG A 1 98 ? -7.008 0.834 14.638 1.00 96.44 98 ARG A C 1
ATOM 767 O O . ARG A 1 98 ? -7.857 -0.002 14.328 1.00 96.44 98 ARG A O 1
ATOM 774 N N . GLY A 1 99 ? -5.858 0.958 13.989 1.00 96.25 99 GLY A N 1
ATOM 775 C CA . GLY A 1 99 ? -5.536 0.230 12.768 1.00 96.25 99 GLY A CA 1
ATOM 776 C C . GLY A 1 99 ? -4.293 -0.646 12.873 1.00 96.25 99 GLY A C 1
ATOM 777 O O . GLY A 1 99 ? -3.366 -0.373 13.636 1.00 96.25 99 GLY A O 1
ATOM 778 N N . LEU A 1 100 ? -4.248 -1.684 12.042 1.00 97.62 100 LEU A N 1
ATOM 779 C CA . LEU A 1 100 ? -3.039 -2.432 11.718 1.00 97.62 100 LEU A CA 1
ATOM 780 C C . LEU A 1 100 ? -2.912 -2.531 10.198 1.00 97.62 100 LEU A C 1
ATOM 782 O O . LEU A 1 100 ? -3.773 -3.099 9.527 1.00 97.62 100 LEU A O 1
ATOM 786 N N . ILE A 1 101 ? -1.813 -2.008 9.666 1.00 97.88 101 ILE A N 1
ATOM 787 C CA . ILE A 1 101 ? -1.447 -2.149 8.261 1.00 97.88 101 ILE A CA 1
ATOM 788 C C . ILE A 1 101 ? -0.700 -3.471 8.097 1.00 97.88 101 ILE A C 1
ATOM 790 O O . ILE A 1 101 ? 0.282 -3.734 8.800 1.00 97.88 101 ILE A O 1
ATOM 794 N N . VAL A 1 102 ? -1.128 -4.295 7.146 1.00 97.06 102 VAL A N 1
ATOM 795 C CA . VAL A 1 102 ? -0.443 -5.537 6.777 1.00 97.06 102 VAL A CA 1
ATOM 796 C C . VAL A 1 102 ? -0.223 -5.646 5.268 1.00 97.06 102 VAL A C 1
ATOM 798 O O . VAL A 1 102 ? -1.004 -5.098 4.487 1.00 97.06 102 VAL A O 1
ATOM 801 N N . PRO A 1 103 ? 0.824 -6.366 4.837 1.00 97.00 103 PRO A N 1
ATOM 802 C CA . PRO A 1 103 ? 1.041 -6.685 3.434 1.00 97.00 103 PRO A CA 1
ATOM 803 C C . PRO A 1 103 ? -0.142 -7.387 2.779 1.00 97.00 103 PRO A C 1
ATOM 805 O O . PRO A 1 103 ? -0.762 -8.274 3.367 1.00 97.00 103 PRO A O 1
ATOM 808 N N . ILE A 1 104 ? -0.371 -7.079 1.505 1.00 95.88 104 ILE A N 1
ATOM 809 C CA . ILE A 1 104 ? -1.162 -7.955 0.640 1.00 95.88 104 ILE A CA 1
ATOM 810 C C . ILE A 1 104 ? -0.310 -9.185 0.329 1.00 95.88 104 ILE A C 1
ATOM 812 O O . ILE A 1 104 ? 0.774 -9.058 -0.238 1.00 95.88 104 ILE A O 1
ATOM 816 N N . THR A 1 105 ? -0.814 -10.384 0.630 1.00 94.94 105 THR A N 1
ATOM 817 C CA . THR A 1 105 ? -0.067 -11.643 0.455 1.00 94.94 105 THR A CA 1
ATOM 818 C C . THR A 1 105 ? 0.502 -11.810 -0.955 1.00 94.94 105 THR A C 1
ATOM 820 O O . THR A 1 105 ? 1.646 -12.222 -1.115 1.00 94.94 105 THR A O 1
ATOM 823 N N . ALA A 1 106 ? -0.260 -11.447 -1.989 1.00 93.69 106 ALA A N 1
ATOM 824 C CA . ALA A 1 106 ? 0.222 -11.513 -3.366 1.00 93.69 106 ALA A CA 1
ATOM 825 C C . ALA A 1 106 ? 1.405 -10.562 -3.624 1.00 93.69 106 ALA A C 1
ATOM 827 O O . ALA A 1 106 ? 2.355 -10.949 -4.299 1.00 93.69 106 ALA A O 1
ATOM 828 N N . ASN A 1 107 ? 1.386 -9.347 -3.072 1.00 94.88 107 ASN A N 1
ATOM 829 C CA . ASN A 1 107 ? 2.495 -8.403 -3.208 1.00 94.88 107 ASN A CA 1
ATOM 830 C C . ASN A 1 107 ? 3.724 -8.865 -2.416 1.00 94.88 107 ASN A C 1
ATOM 832 O O . ASN A 1 107 ? 4.831 -8.776 -2.930 1.00 94.88 107 ASN A O 1
ATOM 836 N N . ALA A 1 108 ? 3.531 -9.447 -1.231 1.00 92.62 108 ALA A N 1
ATOM 837 C CA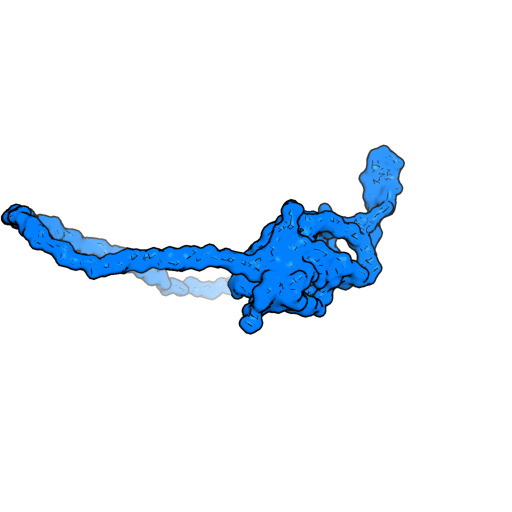 . ALA A 1 108 ? 4.615 -10.019 -0.435 1.00 92.62 108 ALA A CA 1
ATOM 838 C C . ALA A 1 108 ? 5.338 -11.181 -1.146 1.00 92.62 108 ALA A C 1
ATOM 840 O O . ALA A 1 108 ? 6.541 -11.366 -0.980 1.00 92.62 108 ALA A O 1
ATOM 841 N N . ILE A 1 109 ? 4.608 -11.980 -1.938 1.00 94.81 109 ILE A N 1
ATOM 842 C CA . ILE A 1 109 ? 5.153 -13.145 -2.657 1.00 94.81 109 ILE A CA 1
ATOM 843 C C . ILE A 1 109 ? 5.727 -12.756 -4.026 1.00 94.81 109 ILE A C 1
ATOM 845 O O . ILE A 1 109 ? 6.766 -13.276 -4.429 1.00 94.81 109 ILE A O 1
ATOM 849 N N . TYR A 1 110 ? 5.039 -11.883 -4.766 1.00 94.44 110 TYR A N 1
ATOM 850 C CA . TYR A 1 110 ? 5.345 -11.581 -6.171 1.00 94.44 110 TYR A CA 1
ATOM 851 C C . TYR A 1 110 ? 5.928 -10.178 -6.393 1.00 94.44 110 TYR A C 1
ATOM 853 O O . TYR A 1 110 ? 6.182 -9.791 -7.537 1.00 94.44 110 TYR A O 1
ATOM 861 N N . GLY A 1 111 ? 6.123 -9.405 -5.326 1.00 95.25 111 GLY A N 1
ATOM 862 C CA . GLY A 1 111 ? 6.596 -8.028 -5.371 1.00 95.25 111 GLY A CA 1
ATOM 863 C C . GLY A 1 111 ? 5.506 -6.998 -5.661 1.00 95.25 111 GLY A C 1
ATOM 864 O O . GLY A 1 111 ? 4.396 -7.336 -6.089 1.00 95.25 111 GLY A O 1
ATOM 865 N N . LEU A 1 112 ? 5.834 -5.717 -5.483 1.00 96.31 112 LEU A N 1
ATOM 866 C CA . LEU A 1 112 ? 4.934 -4.596 -5.771 1.00 96.31 112 LEU A CA 1
ATOM 867 C C . LEU A 1 112 ? 4.858 -4.308 -7.281 1.00 96.31 112 LEU A C 1
ATOM 869 O O . LEU A 1 112 ? 5.896 -4.294 -7.949 1.00 96.31 112 LEU A O 1
ATOM 873 N N . PRO A 1 113 ? 3.661 -4.069 -7.843 1.00 95.12 113 PRO A N 1
ATOM 874 C CA . PRO A 1 113 ? 3.523 -3.725 -9.254 1.00 95.12 113 PRO A CA 1
ATOM 875 C C . PRO A 1 113 ? 3.978 -2.284 -9.526 1.00 95.12 113 PRO A C 1
ATOM 877 O O . PRO A 1 113 ? 3.924 -1.423 -8.647 1.00 95.12 113 PRO A O 1
ATOM 880 N N . THR A 1 114 ? 4.423 -2.030 -10.756 1.00 95.81 114 THR A N 1
ATOM 881 C CA . THR A 1 114 ? 4.878 -0.710 -11.215 1.00 95.81 114 THR A CA 1
ATOM 882 C C . THR A 1 114 ? 4.097 -0.266 -12.455 1.00 95.81 114 THR A C 1
ATOM 884 O O . THR A 1 114 ? 3.195 -0.960 -12.911 1.00 95.81 114 THR A O 1
ATOM 887 N N . GLU A 1 115 ? 4.433 0.897 -13.010 1.00 92.44 115 GLU A N 1
ATOM 888 C CA . GLU A 1 115 ? 3.878 1.445 -14.261 1.00 92.44 115 GLU A CA 1
ATOM 889 C C . GLU A 1 115 ? 4.136 0.582 -15.512 1.00 92.44 115 GLU A C 1
ATOM 891 O O . GLU A 1 115 ? 3.604 0.863 -16.582 1.00 92.44 115 GLU A O 1
ATOM 896 N N . SER A 1 116 ? 4.979 -0.440 -15.391 1.00 83.44 116 SER A N 1
ATOM 897 C CA . SER A 1 116 ? 5.325 -1.377 -16.458 1.00 83.44 116 SER A CA 1
ATOM 898 C C . SER A 1 116 ? 4.966 -2.802 -16.039 1.00 83.44 116 SER A C 1
ATOM 900 O O . SER A 1 116 ? 4.640 -3.049 -14.880 1.00 83.44 116 SER A O 1
ATOM 902 N N . ASP A 1 117 ? 5.120 -3.772 -16.941 1.00 83.31 117 ASP A N 1
ATOM 903 C CA . ASP A 1 117 ? 4.947 -5.199 -16.613 1.00 83.31 117 ASP A CA 1
ATOM 904 C C . ASP A 1 117 ? 5.979 -5.720 -15.584 1.00 83.31 117 ASP A C 1
ATOM 906 O O . ASP A 1 117 ? 5.949 -6.885 -15.179 1.00 83.31 117 ASP A O 1
ATOM 910 N N . TYR A 1 118 ? 6.909 -4.867 -15.144 1.00 87.50 118 TYR A N 1
ATOM 911 C CA . TYR A 1 118 ? 7.873 -5.164 -14.100 1.00 87.50 118 TYR A CA 1
ATOM 912 C C . TYR A 1 118 ? 7.265 -5.035 -12.695 1.00 87.50 118 TYR A C 1
ATOM 914 O O . TYR A 1 118 ? 6.567 -4.072 -12.365 1.00 87.50 118 TYR A O 1
ATOM 922 N N . ARG A 1 119 ? 7.601 -5.994 -11.829 1.00 93.75 119 ARG A N 1
ATOM 923 C CA . ARG A 1 119 ? 7.294 -5.961 -10.395 1.00 93.75 119 ARG A CA 1
ATOM 924 C C . ARG A 1 119 ? 8.589 -5.871 -9.600 1.00 93.75 119 ARG A C 1
ATOM 926 O O . ARG A 1 119 ? 9.566 -6.540 -9.930 1.00 93.75 119 ARG A O 1
ATOM 933 N N . LEU A 1 120 ? 8.571 -5.089 -8.528 1.00 95.94 120 LEU A N 1
ATOM 934 C CA . LEU A 1 120 ? 9.662 -4.983 -7.563 1.00 95.94 120 LEU A CA 1
ATOM 935 C C . LEU A 1 120 ? 9.649 -6.222 -6.651 1.00 95.94 120 LEU A C 1
ATOM 937 O O . LEU A 1 120 ? 8.945 -6.246 -5.643 1.00 95.94 120 LEU A O 1
ATOM 941 N N . GLN A 1 121 ? 10.364 -7.277 -7.043 1.00 95.38 121 GLN A N 1
ATOM 942 C CA . GLN A 1 121 ? 10.273 -8.621 -6.447 1.00 95.38 121 GLN A CA 1
ATOM 943 C C . GLN A 1 121 ? 10.762 -8.718 -4.996 1.00 95.38 121 GLN A C 1
ATOM 945 O O . GLN A 1 121 ? 10.287 -9.563 -4.244 1.00 95.38 121 GLN A O 1
ATOM 950 N N . HIS A 1 122 ? 11.688 -7.859 -4.590 1.00 95.25 122 HIS A N 1
ATOM 951 C CA . HIS A 1 122 ? 12.222 -7.756 -3.233 1.00 95.25 122 HIS A CA 1
ATOM 952 C C . HIS A 1 122 ? 11.684 -6.500 -2.550 1.00 95.25 122 HIS A C 1
ATOM 954 O O . HIS A 1 122 ? 12.426 -5.738 -1.912 1.00 95.25 122 HIS A O 1
ATOM 960 N N . SER A 1 123 ? 10.380 -6.280 -2.697 1.00 94.81 123 SER A N 1
ATOM 961 C CA . SER A 1 123 ? 9.688 -5.184 -2.049 1.00 94.81 123 SER A CA 1
ATOM 962 C C . SER A 1 123 ? 8.357 -5.600 -1.457 1.00 94.81 123 SER A C 1
ATOM 964 O O . SER A 1 123 ? 7.670 -6.463 -1.997 1.00 94.81 123 SER A O 1
ATOM 966 N N . ASP A 1 124 ? 8.015 -4.969 -0.340 1.00 93.88 124 ASP A N 1
ATOM 967 C CA . ASP A 1 124 ? 6.742 -5.171 0.338 1.00 93.88 124 ASP A CA 1
ATOM 968 C C . ASP A 1 124 ? 6.445 -4.006 1.297 1.00 93.88 124 ASP A C 1
ATOM 970 O O . ASP A 1 124 ? 7.230 -3.062 1.436 1.00 93.88 124 ASP A O 1
ATOM 974 N N . VAL A 1 125 ? 5.309 -4.075 1.975 1.00 97.19 125 VAL A N 1
ATOM 975 C CA . VAL A 1 125 ? 4.890 -3.175 3.044 1.00 97.19 125 VAL A CA 1
ATOM 976 C C . VAL A 1 125 ? 5.426 -3.672 4.389 1.00 97.19 125 VAL A C 1
ATOM 978 O O . VAL A 1 125 ? 5.383 -4.853 4.707 1.00 97.19 125 VAL A O 1
ATOM 981 N N . ILE A 1 126 ? 5.927 -2.768 5.226 1.00 96.69 126 ILE A N 1
ATOM 982 C CA . ILE A 1 126 ? 6.236 -3.081 6.625 1.00 96.69 126 ILE A CA 1
ATOM 983 C C . ILE A 1 126 ? 4.961 -2.896 7.440 1.00 96.69 126 ILE A C 1
ATOM 985 O O . ILE A 1 126 ? 4.359 -1.824 7.396 1.00 96.69 126 ILE A O 1
ATOM 989 N N . SER A 1 127 ? 4.580 -3.910 8.216 1.00 97.44 127 SER A N 1
ATOM 990 C CA . SER A 1 127 ? 3.434 -3.801 9.115 1.00 97.44 127 SER A CA 1
ATOM 991 C C . SER A 1 127 ? 3.638 -2.732 10.182 1.00 97.44 127 SER A C 1
ATOM 993 O O . SER A 1 127 ? 4.654 -2.716 10.881 1.00 97.44 127 SER A O 1
ATOM 995 N N . THR A 1 128 ? 2.644 -1.865 10.331 1.00 97.38 128 THR A N 1
ATOM 996 C CA . THR A 1 128 ? 2.646 -0.747 11.278 1.00 97.38 128 THR A CA 1
ATOM 997 C C . THR A 1 128 ? 1.265 -0.587 11.903 1.00 97.38 128 THR A C 1
ATOM 999 O O . THR A 1 128 ? 0.246 -0.901 11.289 1.00 97.38 128 THR A O 1
ATOM 1002 N N . GLN A 1 129 ? 1.236 -0.137 13.155 1.00 97.06 129 GLN A N 1
ATOM 1003 C CA . GLN A 1 129 ? -0.006 0.232 13.835 1.00 97.06 129 GLN A CA 1
ATOM 1004 C C . GLN A 1 129 ? -0.380 1.672 13.479 1.00 97.06 129 GLN A C 1
ATOM 1006 O O . GLN A 1 129 ? 0.502 2.475 13.171 1.00 97.06 129 GLN A O 1
ATOM 1011 N N . VAL A 1 130 ? -1.673 1.973 13.540 1.00 97.12 130 VAL A N 1
ATOM 1012 C CA . VAL A 1 130 ? -2.236 3.318 13.378 1.00 97.12 130 VAL A CA 1
ATOM 1013 C C . VAL A 1 130 ? -3.079 3.616 14.614 1.00 97.12 130 VAL A C 1
ATOM 1015 O O . VAL A 1 130 ? -3.916 2.789 14.992 1.00 97.12 130 VAL A O 1
ATOM 1018 N N . GLY A 1 131 ? -2.819 4.742 15.272 1.00 96.38 131 GLY A N 1
ATOM 1019 C CA . GLY A 1 131 ? -3.576 5.195 16.435 1.00 96.38 131 GLY A CA 1
ATOM 1020 C C . GLY A 1 131 ? -4.944 5.781 16.080 1.00 96.38 131 GLY A C 1
ATOM 1021 O O . GLY A 1 131 ? -5.307 5.910 14.912 1.00 96.38 131 GLY A O 1
ATOM 1022 N N . GLU A 1 132 ? -5.698 6.133 17.117 1.00 96.38 132 GLU A N 1
ATOM 1023 C CA . GLU A 1 132 ? -6.943 6.899 16.988 1.00 96.38 132 GLU A CA 1
ATOM 1024 C C . GLU A 1 132 ? -6.654 8.299 16.450 1.00 96.38 132 GLU A C 1
ATOM 1026 O O . GLU A 1 132 ? -5.652 8.902 16.829 1.00 96.38 132 GLU A O 1
ATOM 1031 N N . GLU A 1 133 ? -7.524 8.812 15.576 1.00 96.31 133 GLU A N 1
ATOM 1032 C CA . GLU A 1 133 ? -7.385 10.147 14.964 1.00 96.31 133 GLU A CA 1
ATOM 1033 C C . GLU A 1 133 ? -6.079 10.361 14.171 1.00 96.31 133 GLU A C 1
ATOM 1035 O O . GLU A 1 133 ? -5.774 11.474 13.736 1.00 96.31 133 GLU A O 1
ATOM 1040 N N . GLU A 1 134 ? -5.305 9.297 13.937 1.00 96.75 134 GLU A N 1
ATOM 1041 C CA . GLU A 1 134 ? -4.051 9.358 13.199 1.00 96.75 134 GLU A CA 1
ATOM 1042 C C . GLU A 1 134 ? -4.256 9.113 11.701 1.00 96.75 134 GLU A C 1
ATOM 1044 O O . GLU A 1 134 ? -5.076 8.297 11.263 1.00 96.75 134 GLU A O 1
ATOM 1049 N N . GLU A 1 135 ? -3.439 9.801 10.902 1.00 97.19 135 GLU A N 1
ATOM 1050 C CA . GLU A 1 135 ? -3.313 9.520 9.477 1.00 97.19 135 GLU A CA 1
ATOM 1051 C C . GLU A 1 135 ? -2.622 8.161 9.274 1.00 97.19 135 GLU A C 1
ATOM 1053 O O . GLU A 1 135 ? -1.518 7.904 9.769 1.00 97.19 135 GLU A O 1
ATOM 1058 N N . VAL A 1 136 ? -3.248 7.299 8.479 1.00 97.69 136 VAL A N 1
ATOM 1059 C CA . VAL A 1 136 ? -2.698 6.021 8.034 1.00 97.69 136 VAL A CA 1
ATOM 1060 C C . VAL A 1 136 ? -1.426 6.291 7.226 1.00 97.69 136 VAL A C 1
ATOM 1062 O O . VAL A 1 136 ? -1.463 6.773 6.091 1.00 97.69 136 VAL A O 1
ATOM 1065 N N . ARG A 1 137 ? -0.273 5.937 7.799 1.00 97.25 137 ARG A N 1
ATOM 1066 C CA . ARG A 1 137 ? 1.033 6.002 7.135 1.00 97.25 137 ARG A CA 1
ATOM 1067 C C . ARG A 1 137 ? 1.594 4.600 6.941 1.00 97.25 137 ARG A C 1
ATOM 1069 O O . ARG A 1 137 ? 1.913 3.914 7.913 1.00 97.25 137 ARG A O 1
ATOM 1076 N N . LEU A 1 138 ? 1.781 4.195 5.686 1.00 96.19 138 LEU A N 1
ATOM 1077 C CA . LEU A 1 138 ? 2.467 2.943 5.366 1.00 96.19 138 LEU A CA 1
ATOM 1078 C C . LEU A 1 138 ? 3.967 3.164 5.176 1.00 96.19 138 LEU A C 1
ATOM 1080 O O . LEU A 1 138 ? 4.421 4.271 4.879 1.00 96.19 138 LEU A O 1
ATOM 1084 N N . VAL A 1 139 ? 4.741 2.086 5.273 1.00 97.75 139 VAL A N 1
ATOM 1085 C CA . VAL A 1 139 ? 6.160 2.094 4.910 1.00 97.75 139 VAL A CA 1
ATOM 1086 C C . VAL A 1 139 ? 6.414 1.023 3.862 1.00 97.75 139 VAL A C 1
ATOM 1088 O O . VAL A 1 139 ? 6.343 -0.167 4.157 1.00 97.75 139 VAL A O 1
ATOM 1091 N N . LEU A 1 140 ? 6.753 1.445 2.646 1.00 97.75 140 LEU A N 1
ATOM 1092 C CA . LEU A 1 140 ? 7.264 0.557 1.608 1.00 97.75 140 LEU A CA 1
ATOM 1093 C C . LEU A 1 140 ? 8.728 0.230 1.905 1.00 97.75 140 LEU A C 1
ATOM 1095 O O . LEU A 1 140 ? 9.525 1.129 2.172 1.00 97.75 140 LEU A O 1
ATOM 1099 N N . SER A 1 141 ? 9.100 -1.040 1.833 1.00 97.31 141 SER A N 1
ATOM 1100 C CA . SER A 1 141 ? 10.482 -1.510 1.870 1.00 97.31 141 SER A CA 1
ATOM 1101 C C . SER A 1 141 ? 10.848 -2.016 0.486 1.00 97.31 141 SER A C 1
ATOM 1103 O O . SER A 1 141 ? 10.342 -3.052 0.081 1.00 97.31 141 SER A O 1
ATOM 1105 N N . ILE A 1 142 ? 11.724 -1.316 -0.231 1.00 97.19 142 ILE A N 1
ATOM 1106 C CA . ILE A 1 142 ? 12.136 -1.675 -1.593 1.00 97.19 142 ILE A CA 1
ATOM 1107 C C . ILE A 1 142 ? 13.627 -2.004 -1.597 1.00 97.19 142 ILE A C 1
ATOM 1109 O O . ILE A 1 142 ? 14.450 -1.140 -1.291 1.00 97.19 142 ILE A O 1
ATOM 1113 N N . ASN A 1 143 ? 13.987 -3.233 -1.966 1.00 95.81 143 ASN A N 1
ATOM 1114 C CA . ASN A 1 143 ? 15.388 -3.653 -2.080 1.00 95.81 143 ASN A CA 1
ATOM 1115 C C . ASN A 1 143 ? 15.851 -3.894 -3.523 1.00 95.81 143 ASN A C 1
ATOM 1117 O O . ASN A 1 143 ? 17.056 -4.056 -3.740 1.00 95.81 143 ASN A O 1
ATOM 1121 N N . ASP A 1 144 ? 14.929 -3.878 -4.485 1.00 93.75 144 ASP A N 1
ATOM 1122 C CA . ASP A 1 144 ? 15.226 -4.004 -5.910 1.00 93.75 144 ASP A CA 1
ATOM 1123 C C . ASP A 1 144 ? 15.965 -2.789 -6.481 1.00 93.75 144 ASP A C 1
ATOM 1125 O O . ASP A 1 144 ? 15.965 -1.686 -5.919 1.00 93.75 144 ASP A O 1
ATOM 1129 N N . GLU A 1 145 ? 16.561 -3.001 -7.655 1.00 92.81 145 GLU A N 1
ATOM 1130 C CA . GLU A 1 145 ? 16.959 -1.898 -8.517 1.00 92.81 145 GLU A CA 1
ATOM 1131 C C . GLU A 1 145 ? 15.713 -1.226 -9.088 1.00 92.81 145 GLU A C 1
ATOM 1133 O O . GLU A 1 145 ? 14.827 -1.861 -9.653 1.00 92.81 145 GLU A O 1
ATOM 1138 N N . THR A 1 146 ? 15.643 0.085 -8.897 1.00 93.06 146 THR A N 1
ATOM 1139 C CA . THR A 1 146 ? 14.457 0.896 -9.215 1.00 93.06 146 THR A CA 1
ATOM 1140 C C . THR A 1 146 ? 14.689 1.815 -10.402 1.00 93.06 146 THR A C 1
ATOM 1142 O O . THR A 1 146 ? 13.734 2.346 -10.962 1.00 93.06 146 THR A O 1
ATOM 1145 N N . MET A 1 147 ? 15.947 2.003 -10.803 1.00 93.31 147 MET A N 1
ATOM 1146 C CA . MET A 1 147 ? 16.305 2.820 -11.950 1.00 93.31 147 MET A CA 1
ATOM 1147 C C . MET A 1 147 ? 16.094 2.061 -13.256 1.00 93.31 147 MET A C 1
ATOM 1149 O O . MET A 1 147 ? 16.644 0.982 -13.463 1.00 93.31 147 MET A O 1
ATOM 1153 N N . ILE A 1 148 ? 15.378 2.698 -14.173 1.00 90.12 148 ILE A N 1
ATOM 1154 C CA . ILE A 1 148 ? 15.211 2.263 -15.555 1.00 90.12 148 ILE A CA 1
ATOM 1155 C C . ILE A 1 148 ? 15.791 3.300 -16.510 1.00 90.12 148 ILE A C 1
ATOM 1157 O O . ILE A 1 148 ? 15.918 4.487 -16.188 1.00 90.12 148 ILE A O 1
ATOM 1161 N N . GLN A 1 149 ? 16.137 2.838 -17.706 1.00 89.88 149 GLN A N 1
ATOM 1162 C CA . GLN A 1 149 ? 16.537 3.692 -18.811 1.00 89.88 149 GLN A CA 1
ATOM 1163 C C . GLN A 1 149 ? 15.376 3.779 -19.797 1.00 89.88 149 GLN A C 1
ATOM 1165 O O . GLN A 1 149 ? 15.042 2.813 -20.476 1.00 89.88 149 GLN A O 1
ATOM 1170 N N . GLU A 1 150 ? 14.744 4.942 -19.851 1.00 86.50 150 GLU A N 1
ATOM 1171 C CA . GLU A 1 150 ? 13.621 5.212 -20.737 1.00 86.50 150 GLU A CA 1
ATOM 1172 C C . GLU A 1 150 ? 14.132 5.804 -22.050 1.00 86.50 150 GLU A C 1
ATOM 1174 O O . GLU A 1 150 ? 14.942 6.739 -22.059 1.00 86.50 150 GLU A O 1
ATOM 1179 N N . GLN A 1 151 ? 13.666 5.259 -23.172 1.00 86.31 151 GLN A N 1
ATOM 1180 C CA . GLN A 1 151 ? 13.991 5.782 -24.491 1.00 86.31 151 GLN A CA 1
ATOM 1181 C C . GLN A 1 151 ? 12.951 6.822 -24.906 1.00 86.31 151 GLN A C 1
ATOM 1183 O O . GLN A 1 151 ? 11.760 6.541 -24.982 1.00 86.31 151 GLN A O 1
ATOM 1188 N N . THR A 1 152 ? 13.416 8.036 -25.177 1.00 84.44 152 THR A N 1
ATOM 1189 C CA . THR A 1 152 ? 12.590 9.165 -25.610 1.00 84.44 152 THR A CA 1
ATOM 1190 C C . THR A 1 152 ? 12.973 9.585 -27.026 1.00 84.44 152 THR A C 1
ATOM 1192 O O . THR A 1 152 ? 14.045 9.237 -27.526 1.00 84.44 152 THR A O 1
ATOM 1195 N N . ASN A 1 153 ? 12.144 10.425 -27.649 1.00 88.75 153 ASN A N 1
ATOM 1196 C CA . ASN A 1 153 ? 12.441 11.018 -28.960 1.00 88.75 153 ASN A CA 1
ATOM 1197 C C . ASN A 1 153 ? 13.727 11.873 -28.974 1.00 88.75 153 ASN A C 1
ATOM 1199 O O . ASN A 1 153 ? 14.236 12.184 -30.046 1.00 88.75 153 ASN A O 1
ATOM 1203 N N . PHE A 1 154 ? 14.257 12.247 -27.803 1.00 87.31 154 PHE A N 1
ATOM 1204 C CA . PHE A 1 154 ? 15.453 13.081 -27.641 1.00 87.31 154 PHE A CA 1
ATOM 1205 C C . PHE A 1 154 ? 16.670 12.306 -27.108 1.00 87.31 154 PHE A C 1
ATOM 1207 O O . PHE A 1 154 ? 17.691 12.910 -26.788 1.00 87.31 154 PHE A O 1
ATOM 1214 N N . GLY A 1 155 ? 16.574 10.976 -27.001 1.00 88.56 155 GLY A N 1
ATOM 1215 C CA . GLY A 1 155 ? 17.623 10.109 -26.459 1.00 88.56 155 GLY A CA 1
ATOM 1216 C C . GLY A 1 155 ? 17.165 9.318 -25.234 1.00 88.56 155 GLY A C 1
ATOM 1217 O O . GLY A 1 155 ? 15.971 9.196 -24.966 1.00 88.56 155 GLY A O 1
ATOM 1218 N N . SER A 1 156 ? 18.111 8.751 -24.485 1.00 87.44 156 SER A N 1
ATOM 1219 C CA . SER A 1 156 ? 17.807 7.973 -23.279 1.00 87.44 156 SER A CA 1
ATOM 1220 C C . SER A 1 156 ? 17.832 8.838 -22.022 1.00 87.44 156 SER A C 1
ATOM 1222 O O . SER A 1 156 ? 18.797 9.576 -21.810 1.00 87.44 156 SER A O 1
ATOM 1224 N N . ARG A 1 157 ? 16.837 8.682 -21.150 1.00 89.75 157 ARG A N 1
ATOM 1225 C CA . ARG A 1 157 ? 16.793 9.312 -19.828 1.00 89.75 157 ARG A CA 1
ATOM 1226 C C . ARG A 1 157 ? 16.698 8.239 -18.751 1.00 89.75 157 ARG A C 1
ATOM 1228 O O . ARG A 1 157 ? 15.839 7.368 -18.818 1.00 89.75 157 ARG A O 1
ATOM 1235 N N . SER A 1 158 ? 17.549 8.331 -17.736 1.00 90.81 158 SER A N 1
ATOM 1236 C CA . SER A 1 158 ? 17.417 7.493 -16.545 1.00 90.81 158 SER A CA 1
ATOM 1237 C C . SER A 1 158 ? 16.411 8.103 -15.577 1.00 90.81 158 SER A C 1
ATOM 1239 O O . SER A 1 158 ? 16.463 9.305 -15.294 1.00 90.81 158 SER A O 1
ATOM 1241 N N . ARG A 1 159 ? 15.506 7.277 -15.059 1.00 92.44 159 ARG A N 1
ATOM 1242 C CA . ARG A 1 159 ? 14.557 7.649 -14.005 1.00 92.44 159 ARG A CA 1
ATOM 1243 C C . ARG A 1 159 ? 14.211 6.436 -13.153 1.00 92.44 159 ARG A C 1
ATOM 1245 O O . ARG A 1 159 ? 14.494 5.310 -13.546 1.00 92.44 159 ARG A O 1
ATOM 1252 N N . ASN A 1 160 ? 13.588 6.666 -12.006 1.00 94.25 160 ASN A N 1
ATOM 1253 C CA . ASN A 1 160 ? 13.045 5.567 -11.222 1.00 94.25 160 ASN A CA 1
ATOM 1254 C C . ASN A 1 160 ? 11.711 5.093 -11.803 1.00 94.25 160 ASN A C 1
ATOM 1256 O O . ASN A 1 160 ? 10.970 5.883 -12.401 1.00 94.25 160 ASN A O 1
ATOM 1260 N N . LEU A 1 161 ? 11.418 3.817 -11.579 1.00 95.31 161 LEU A N 1
ATOM 1261 C CA . LEU A 1 161 ? 10.095 3.239 -11.749 1.00 95.31 161 LEU A CA 1
ATOM 1262 C C . LEU A 1 161 ? 9.086 3.954 -10.854 1.00 95.31 161 LEU A C 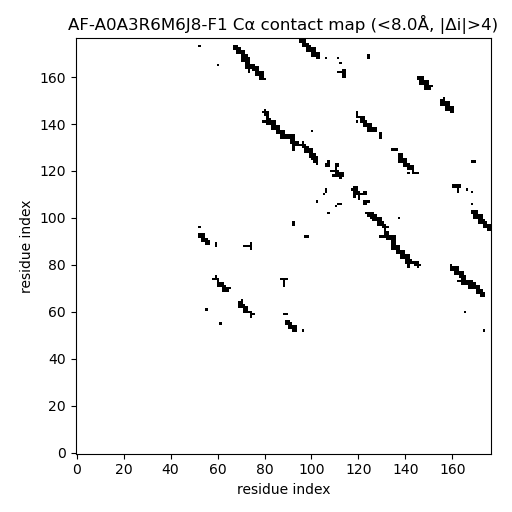1
ATOM 1264 O O . LEU A 1 161 ? 9.420 4.445 -9.769 1.00 95.31 161 LEU A O 1
ATOM 1268 N N . ILE A 1 162 ? 7.841 3.965 -11.296 1.00 96.75 162 ILE A N 1
ATOM 1269 C CA . ILE A 1 162 ? 6.715 4.526 -10.560 1.00 96.75 162 ILE A CA 1
ATOM 1270 C C . ILE A 1 162 ? 5.794 3.386 -10.134 1.00 96.75 162 ILE A C 1
ATOM 1272 O O . ILE A 1 162 ? 5.509 2.491 -10.928 1.00 96.75 162 ILE A O 1
ATOM 1276 N N . ILE A 1 163 ? 5.322 3.417 -8.888 1.00 97.62 163 ILE A N 1
ATOM 1277 C CA . ILE A 1 163 ? 4.128 2.669 -8.480 1.00 97.62 163 ILE A CA 1
ATOM 1278 C C . ILE A 1 163 ? 2.926 3.581 -8.766 1.00 97.62 163 ILE A C 1
ATOM 1280 O O . ILE A 1 163 ? 2.828 4.634 -8.128 1.00 97.62 163 ILE A O 1
ATOM 1284 N N . PRO A 1 164 ? 2.048 3.240 -9.727 1.00 97.62 164 PRO A N 1
ATOM 1285 C CA . PRO A 1 164 ? 0.966 4.128 -10.142 1.00 97.62 164 PRO A CA 1
ATOM 1286 C C . PRO A 1 164 ? -0.047 4.386 -9.029 1.00 97.62 164 PRO A C 1
ATOM 1288 O O . PRO A 1 164 ? -0.346 3.485 -8.234 1.00 97.62 164 PRO A O 1
ATOM 1291 N N . LYS A 1 165 ? -0.654 5.575 -9.028 1.00 97.38 165 LYS A N 1
ATOM 1292 C CA . LYS A 1 165 ? -1.852 5.872 -8.237 1.00 97.38 165 LYS A CA 1
ATOM 1293 C C . LYS A 1 165 ? -2.917 4.792 -8.449 1.00 97.38 165 LYS A C 1
ATOM 1295 O O . LYS A 1 165 ? -3.153 4.345 -9.568 1.00 97.38 165 LYS A O 1
ATOM 1300 N N . GLY A 1 166 ? -3.587 4.391 -7.371 1.00 96.75 166 GLY A N 1
ATOM 1301 C CA . GLY A 1 166 ? -4.603 3.339 -7.410 1.00 96.75 166 GLY A CA 1
ATOM 1302 C C . GLY A 1 166 ? -4.028 1.920 -7.404 1.00 96.75 166 GLY A C 1
ATOM 1303 O O . GLY A 1 166 ? -4.788 0.960 -7.476 1.00 96.75 166 GLY A O 1
ATOM 1304 N N . THR A 1 167 ? -2.709 1.754 -7.285 1.00 97.06 167 THR A N 1
ATOM 1305 C CA . THR A 1 167 ? -2.104 0.436 -7.057 1.00 97.06 167 THR A CA 1
ATOM 1306 C C . THR A 1 167 ? -2.473 -0.088 -5.668 1.00 97.06 167 THR A C 1
ATOM 1308 O O . THR A 1 167 ? -2.242 0.634 -4.700 1.00 97.06 167 THR A O 1
ATOM 1311 N N . PRO A 1 168 ? -2.984 -1.323 -5.511 1.00 96.44 168 PRO A N 1
ATOM 1312 C CA . PRO A 1 168 ? -3.230 -1.903 -4.191 1.00 96.44 168 PRO A CA 1
ATOM 1313 C C . PRO A 1 168 ? -1.901 -2.138 -3.465 1.00 96.44 168 PRO A C 1
ATOM 1315 O O . PRO A 1 168 ? -1.041 -2.869 -3.963 1.00 96.44 168 PRO A O 1
ATOM 1318 N N . LEU A 1 169 ? -1.727 -1.514 -2.298 1.00 96.88 169 LEU A N 1
ATOM 1319 C CA . LEU A 1 169 ? -0.474 -1.564 -1.541 1.00 96.88 169 LEU A CA 1
ATOM 1320 C C . LEU A 1 169 ? -0.563 -2.509 -0.346 1.00 96.88 169 LEU A C 1
ATOM 1322 O O . LEU A 1 169 ? 0.297 -3.373 -0.189 1.00 96.88 169 LEU A O 1
ATOM 1326 N N . ALA A 1 170 ? -1.593 -2.348 0.482 1.00 97.56 170 ALA A N 1
ATOM 1327 C CA . ALA A 1 170 ? -1.703 -3.017 1.772 1.00 97.56 170 ALA A CA 1
ATOM 1328 C C . ALA A 1 170 ? -3.164 -3.316 2.127 1.00 97.56 170 ALA A C 1
ATOM 1330 O O . ALA A 1 170 ? -4.087 -2.831 1.471 1.00 97.56 170 ALA A O 1
ATOM 1331 N N . VAL A 1 171 ? -3.356 -4.076 3.200 1.00 97.62 171 VAL A N 1
ATOM 1332 C CA . VAL A 1 171 ? -4.640 -4.222 3.884 1.00 97.62 171 VAL A CA 1
ATOM 1333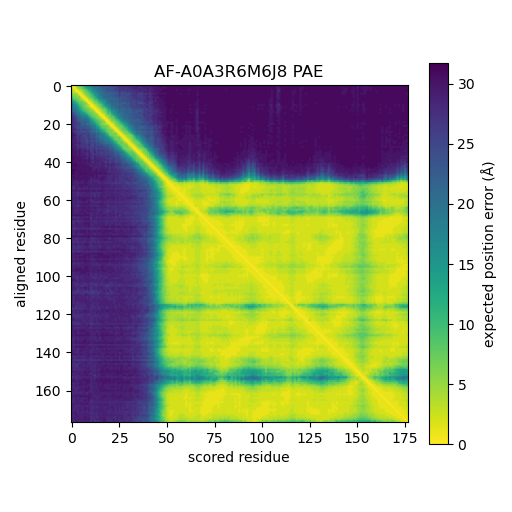 C C . VAL A 1 171 ? -4.575 -3.451 5.200 1.00 97.62 171 VAL A C 1
ATOM 1335 O O . VAL A 1 171 ? -3.624 -3.595 5.967 1.00 97.62 171 VAL A O 1
ATOM 1338 N N . LEU A 1 172 ? -5.586 -2.633 5.461 1.00 97.56 172 LEU A N 1
ATOM 1339 C CA . LEU A 1 172 ? -5.819 -1.937 6.715 1.00 97.56 172 LEU A CA 1
ATOM 1340 C C . LEU A 1 172 ? -6.891 -2.698 7.499 1.00 97.56 172 LEU A C 1
ATOM 1342 O O . LEU A 1 172 ? -8.067 -2.683 7.142 1.00 97.56 172 LEU A O 1
ATOM 1346 N N . MET A 1 173 ? -6.484 -3.370 8.570 1.00 96.69 173 MET A N 1
ATOM 1347 C CA . MET A 1 173 ? -7.418 -3.914 9.555 1.00 96.69 173 MET A CA 1
ATOM 1348 C C . MET A 1 173 ? -7.774 -2.821 10.549 1.00 96.69 173 MET A C 1
ATOM 1350 O O . MET A 1 173 ? -6.871 -2.155 11.056 1.00 96.69 173 MET A O 1
ATOM 1354 N N . ILE A 1 174 ? -9.058 -2.658 10.852 1.00 95.12 174 ILE A N 1
ATOM 1355 C CA . ILE A 1 174 ? -9.538 -1.632 11.778 1.00 95.12 174 ILE A CA 1
ATOM 1356 C C . ILE A 1 174 ? -10.279 -2.299 12.926 1.00 95.12 174 ILE A C 1
ATOM 1358 O O . ILE A 1 174 ? -11.114 -3.177 12.725 1.00 95.12 174 ILE A O 1
ATOM 1362 N N . PHE A 1 175 ? -9.963 -1.872 14.142 1.00 93.50 175 PHE A N 1
ATOM 1363 C CA . PHE A 1 175 ? -10.534 -2.396 15.370 1.00 93.50 175 PHE A CA 1
ATOM 1364 C C . PHE A 1 175 ? -11.208 -1.262 16.124 1.00 93.50 175 PHE A C 1
ATOM 1366 O O . PHE A 1 175 ? -10.582 -0.232 16.376 1.00 93.50 175 PHE A O 1
ATOM 1373 N N . LYS A 1 176 ? -12.461 -1.482 16.516 1.00 93.25 176 LYS A N 1
ATOM 1374 C CA . LYS A 1 176 ? -13.149 -0.639 17.492 1.00 93.25 176 LYS A CA 1
ATOM 1375 C C . LYS A 1 176 ? -12.562 -0.896 18.883 1.00 93.25 176 LYS A C 1
ATOM 1377 O O . LYS A 1 176 ? -12.259 -2.050 19.206 1.00 93.25 176 LYS A O 1
ATOM 1382 N N . LEU A 1 177 ? -12.355 0.169 19.649 1.00 90.88 177 LEU A N 1
ATOM 1383 C CA . LEU A 1 177 ? -11.827 0.130 21.014 1.00 90.88 177 LEU A CA 1
ATOM 1384 C C . LEU A 1 177 ? -12.918 -0.062 22.069 1.00 90.88 177 LEU A C 1
ATOM 1386 O O . LEU A 1 177 ? -14.092 0.280 21.794 1.00 90.88 177 LEU A O 1
#